Protein AF-A0A1A8RLB3-F1 (afdb_monomer_lite)

Sequence (186 aa):
SVYQMGDLPRAVELTRRLVAVDPSHERAGGNLRYFELLLSKQLNEMNQAYQPASEESIQLGTYTRPKDHLPEREAYEALCRGEGVQMTKARQSRLFCRYQDGNRNPRLLLKPMKEEDEWDNPHIVRYLEMLSDREIEKIKELAKPRLARATVRDPKTGVLTTANYRVSKSAWLEGEEDVVIDRVNQ

Secondary structure (DSSP, 8-state):
-GGGGT-HHHHHHHHHHHHHH-TT-TTHHHHHHHHHHHHHHHHHHHT----PPP-SPPPTTSSPPPPPS-TTHHHHHHHHTT-S----HHHHTT--EEEE-TTT-TTTTTS-EEEEEEETTTTEEEEES-S-HHHHHHHHHHHGGG-EEPEEE-TTT--EEE-TT---EE----GGG-HHHHHHT-

InterPro domains:
  IPR011990 Tetratricopeptide-like helical domain superfamily [G3DSA:1.25.40.10] (1-42)
  IPR045054 Prolyl 4-hydroxylase [PTHR10869] (73-185)
  IPR059068 Prolyl 4-hydroxylase, peptide-substrate-binding domain [PF23558] (1-40)

pLDDT: mean 89.92, std 6.95, range [66.88, 97.94]

Foldseek 3Di:
DVVVLVNLLVLLVVLVVVCVVPVPPPCSVVVNVVSVVVVVVVCVVVVHDDDHDDPDDDDDPNGDDDDDPDPCVVVVVCVVVVVDDDDDPVQVVPWDWDFACPVVDVVSPVPGWTWTFPGDVVTDIDTPPLDDPVLVVVCCVVWVVAFDQDWDQDPVPRDTDHDPPDRGTGDDDDCVVDVSSVVSVD

Structure (mmCIF, N/CA/C/O backbone):
data_AF-A0A1A8RLB3-F1
#
_entry.id   AF-A0A1A8RLB3-F1
#
loop_
_atom_site.group_PDB
_atom_site.id
_atom_site.type_symbol
_atom_site.label_atom_id
_atom_site.label_alt_id
_atom_site.label_comp_id
_atom_site.label_asym_id
_atom_site.label_entity_id
_atom_site.label_seq_id
_atom_site.pdbx_PDB_ins_code
_atom_site.Cartn_x
_atom_site.Cartn_y
_atom_site.Cartn_z
_atom_site.occupancy
_atom_site.B_iso_or_equiv
_atom_site.auth_seq_id
_atom_site.auth_comp_id
_atom_site.auth_asym_id
_atom_site.auth_atom_id
_atom_site.pdbx_PDB_model_num
ATOM 1 N N . SER A 1 1 ? -8.169 3.480 15.248 1.00 74.00 1 SER A N 1
ATOM 2 C CA . SER A 1 1 ? -9.040 4.681 15.270 1.00 74.00 1 SER A CA 1
ATOM 3 C C . SER A 1 1 ? -8.970 5.305 16.655 1.00 74.00 1 SER A C 1
ATOM 5 O O . SER A 1 1 ? -8.831 4.538 17.598 1.00 74.00 1 SER A O 1
ATOM 7 N N . VAL A 1 2 ? -9.088 6.632 16.800 1.00 85.94 2 VAL A N 1
ATOM 8 C CA . VAL A 1 2 ? -9.146 7.319 18.114 1.00 85.94 2 VAL A CA 1
ATOM 9 C C . VAL A 1 2 ? -10.262 6.755 18.997 1.00 85.94 2 VAL A C 1
ATOM 11 O O . VAL A 1 2 ? -10.042 6.485 20.172 1.00 85.94 2 VAL A O 1
ATOM 14 N N . TYR A 1 3 ? -11.391 6.395 18.383 1.00 88.88 3 TYR A N 1
ATOM 15 C CA . TYR A 1 3 ? -12.474 5.665 19.040 1.00 88.88 3 TYR A CA 1
ATOM 16 C C . TYR A 1 3 ? -12.010 4.354 19.703 1.00 88.88 3 TYR A C 1
ATOM 18 O O . TYR A 1 3 ? -12.349 4.075 20.847 1.00 88.88 3 TYR A O 1
ATOM 26 N N . GLN A 1 4 ? -11.182 3.559 19.016 1.00 84.69 4 GLN A N 1
ATOM 27 C CA . GLN A 1 4 ? -10.660 2.293 19.555 1.00 84.69 4 GLN A CA 1
ATOM 28 C C . GLN A 1 4 ? -9.619 2.492 20.663 1.00 84.69 4 GLN A C 1
ATOM 30 O O . GLN A 1 4 ? -9.299 1.537 21.362 1.00 84.69 4 GLN A O 1
ATOM 35 N N . MET A 1 5 ? -9.092 3.709 20.818 1.00 84.69 5 MET A N 1
ATOM 36 C CA . MET A 1 5 ? -8.207 4.081 21.924 1.00 84.69 5 MET A CA 1
ATOM 37 C C . MET A 1 5 ? -8.992 4.569 23.155 1.00 84.69 5 MET A C 1
ATOM 39 O O . MET A 1 5 ? -8.379 4.917 24.156 1.00 84.69 5 MET A O 1
ATOM 43 N N . GLY A 1 6 ? -10.332 4.580 23.099 1.00 86.50 6 GLY A N 1
ATOM 44 C CA . GLY A 1 6 ? -11.213 4.965 24.209 1.00 86.50 6 GLY A CA 1
ATOM 45 C C . GLY A 1 6 ? -11.571 6.453 24.264 1.00 86.50 6 GLY A C 1
ATOM 46 O O . GLY A 1 6 ? -12.368 6.854 25.106 1.00 86.50 6 GLY A O 1
ATOM 47 N N . ASP A 1 7 ? -11.040 7.272 23.357 1.00 89.25 7 ASP A N 1
ATOM 48 C CA . ASP A 1 7 ? -11.299 8.714 23.315 1.00 89.25 7 ASP A CA 1
ATOM 49 C C . ASP A 1 7 ? -12.470 9.027 22.377 1.00 89.25 7 ASP A C 1
ATOM 51 O O . ASP A 1 7 ? -12.323 9.404 21.209 1.00 89.25 7 ASP A O 1
ATOM 55 N N . LEU A 1 8 ? -13.671 8.775 22.891 1.00 91.00 8 LEU A N 1
ATOM 56 C CA . LEU A 1 8 ? -14.913 8.949 22.149 1.00 91.00 8 LEU A CA 1
ATOM 57 C C . LEU A 1 8 ? -15.227 10.421 21.810 1.00 91.00 8 LEU A C 1
ATOM 59 O O . LEU A 1 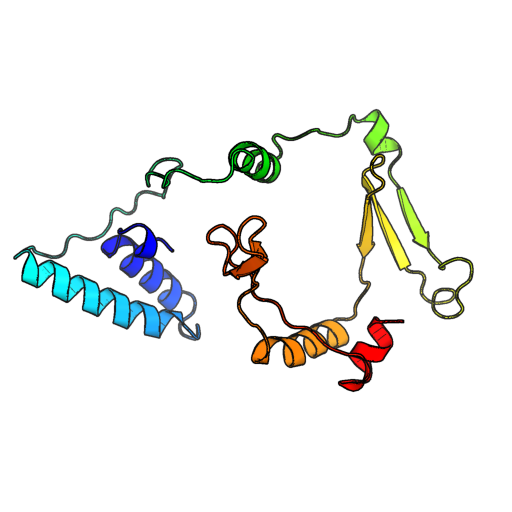8 ? -15.575 10.670 20.652 1.00 91.00 8 LEU A O 1
ATOM 63 N N . PRO A 1 9 ? -15.071 11.405 22.724 1.00 90.88 9 PRO A N 1
ATOM 64 C CA . PRO A 1 9 ? -15.304 12.812 22.397 1.00 90.88 9 PRO A CA 1
ATOM 65 C C . PRO A 1 9 ? -14.429 13.293 21.236 1.00 90.88 9 PRO A C 1
ATOM 67 O O . PRO A 1 9 ? -14.934 13.904 20.291 1.00 90.88 9 PRO A O 1
ATOM 70 N N . ARG A 1 10 ? -13.128 12.965 21.243 1.00 90.62 10 ARG A N 1
ATOM 71 C CA . ARG A 1 10 ? -12.229 13.375 20.156 1.00 90.62 10 ARG A CA 1
ATOM 72 C C . ARG A 1 10 ? -12.519 12.626 18.861 1.00 90.62 10 ARG A C 1
ATOM 74 O O . ARG A 1 10 ? -12.399 13.207 17.784 1.00 90.62 10 ARG A O 1
ATOM 81 N N . ALA A 1 11 ? -12.938 11.361 18.933 1.00 92.62 11 ALA A N 1
ATOM 82 C CA . ALA A 1 11 ? -13.363 10.615 17.751 1.00 92.62 11 ALA A CA 1
ATOM 83 C C . ALA A 1 11 ? -14.574 11.261 17.056 1.00 92.62 11 ALA A C 1
ATOM 85 O O . ALA A 1 11 ? -14.583 11.345 15.825 1.00 92.62 11 ALA A O 1
ATOM 86 N N . VAL A 1 12 ? -15.563 11.746 17.817 1.00 93.31 12 VAL A N 1
ATOM 87 C CA . VAL A 1 12 ? -16.707 12.499 17.273 1.00 93.31 12 VAL A CA 1
ATOM 88 C C . VAL A 1 12 ? -16.220 13.766 16.579 1.00 93.31 12 VAL A C 1
ATOM 90 O O . VAL A 1 12 ? -16.538 13.974 15.411 1.00 93.31 12 VAL A O 1
ATOM 93 N N . GLU A 1 13 ? -15.398 14.567 17.256 1.00 92.38 13 GLU A N 1
ATOM 94 C CA . GLU A 1 13 ? -14.903 15.842 16.728 1.00 92.38 13 GLU A CA 1
ATOM 95 C C . GLU A 1 13 ? -14.109 15.668 15.423 1.00 92.38 13 GLU A C 1
ATOM 97 O O . GLU A 1 13 ? -14.398 16.312 14.414 1.00 92.38 13 GLU A O 1
ATOM 102 N N . LEU A 1 14 ? -13.167 14.721 15.386 1.00 92.19 14 LEU A N 1
ATOM 103 C CA . LEU A 1 14 ? -12.405 14.416 14.171 1.00 92.19 14 LEU A CA 1
ATOM 104 C C . LEU A 1 14 ? -13.304 13.909 13.037 1.00 92.19 14 LEU A C 1
ATOM 106 O O . LEU A 1 14 ? -13.081 14.247 11.874 1.00 92.19 14 LEU A O 1
ATOM 110 N N . THR A 1 15 ? -14.336 13.123 13.356 1.00 94.19 15 THR A N 1
ATOM 111 C CA . THR A 1 15 ? -15.275 12.624 12.341 1.00 94.19 15 THR A CA 1
ATOM 112 C C . THR A 1 15 ? -16.173 13.746 11.815 1.00 94.19 15 THR A C 1
ATOM 114 O O . THR A 1 15 ? -16.435 13.784 10.616 1.00 94.19 15 THR A O 1
ATOM 117 N N . ARG A 1 16 ? -16.586 14.706 12.655 1.00 94.00 16 ARG A N 1
ATOM 118 C CA . ARG A 1 16 ? -17.301 15.914 12.205 1.00 94.00 16 ARG A CA 1
ATOM 119 C C . ARG A 1 16 ? -16.457 16.733 11.237 1.00 94.00 16 ARG A C 1
ATOM 121 O O . ARG A 1 16 ? -16.958 17.111 10.183 1.00 94.00 16 ARG A O 1
ATOM 128 N N . ARG A 1 17 ? -15.173 16.942 11.547 1.00 93.38 17 ARG A N 1
ATOM 129 C CA . ARG A 1 17 ? -14.231 17.634 10.649 1.00 93.38 17 ARG A CA 1
ATOM 130 C C . ARG A 1 17 ? -14.085 16.904 9.314 1.00 93.38 17 ARG A C 1
ATOM 132 O O . ARG A 1 17 ? -14.117 17.547 8.272 1.00 93.38 17 ARG A O 1
ATOM 139 N N . LEU A 1 18 ? -13.996 15.572 9.333 1.00 94.31 18 LEU A N 1
ATOM 140 C CA . LEU A 1 18 ? -13.950 14.770 8.107 1.00 94.31 18 LEU A CA 1
ATOM 141 C C . LEU A 1 18 ? -15.218 14.941 7.260 1.00 94.31 18 LEU A C 1
ATOM 143 O O . LEU A 1 18 ? -15.106 15.179 6.065 1.00 94.31 18 LEU A O 1
ATOM 147 N N . VAL A 1 19 ? -16.406 14.865 7.868 1.00 95.62 19 VAL A N 1
ATOM 148 C CA . VAL A 1 19 ? -17.687 15.058 7.161 1.00 95.62 19 VAL A CA 1
ATOM 149 C C . VAL A 1 19 ? -17.830 16.487 6.627 1.00 95.62 19 VAL A C 1
ATOM 151 O O . VAL A 1 19 ? -18.402 16.681 5.562 1.00 95.62 19 VAL A O 1
ATOM 154 N N . ALA A 1 20 ? -17.302 17.490 7.333 1.00 95.69 20 ALA A N 1
ATOM 155 C CA . ALA A 1 20 ? -17.310 18.872 6.859 1.00 95.69 20 ALA A CA 1
ATOM 156 C C . ALA A 1 20 ? -16.428 19.072 5.613 1.00 95.69 20 ALA A C 1
ATOM 158 O O . ALA A 1 20 ? -16.770 19.877 4.750 1.00 95.69 20 ALA A O 1
ATOM 159 N N . VAL A 1 21 ? -15.311 18.341 5.515 1.00 96.75 21 VAL A N 1
ATOM 160 C CA . VAL A 1 21 ? -14.401 18.382 4.357 1.00 96.75 21 VAL A CA 1
ATOM 161 C C . VAL A 1 21 ? -14.917 17.523 3.199 1.00 96.75 21 VAL A C 1
ATOM 163 O O . VAL A 1 21 ? -14.863 17.955 2.052 1.00 96.75 21 VAL A O 1
ATOM 166 N N . ASP A 1 22 ? -15.432 16.328 3.488 1.00 96.00 22 ASP A N 1
ATOM 167 C CA . ASP A 1 22 ? -16.012 15.410 2.505 1.00 96.00 22 ASP A CA 1
ATOM 168 C C . ASP A 1 22 ? -17.382 14.894 2.985 1.00 96.00 22 ASP A C 1
ATOM 170 O O . ASP A 1 22 ? -17.480 13.832 3.616 1.00 96.00 22 ASP A O 1
ATOM 174 N N . PRO A 1 23 ? -18.468 15.622 2.659 1.00 94.75 23 PRO A N 1
ATOM 175 C CA . PRO A 1 23 ? -19.825 15.205 3.003 1.00 94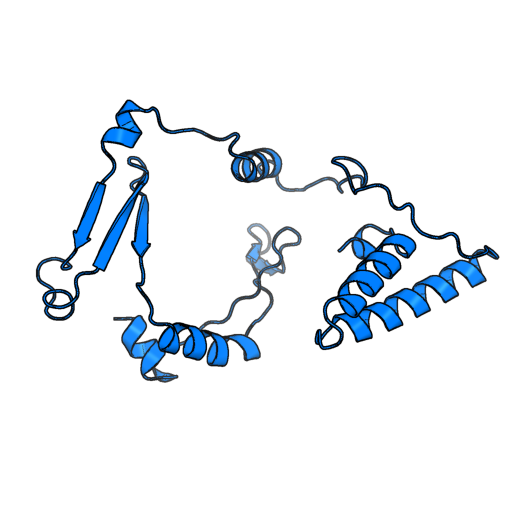.75 23 PRO A CA 1
ATOM 176 C C . PRO A 1 23 ? -20.259 13.904 2.317 1.00 94.75 23 PRO A C 1
ATOM 178 O O . PRO A 1 23 ? -21.184 13.242 2.786 1.00 94.75 23 PRO A O 1
ATOM 181 N N . SER A 1 24 ? -19.610 13.535 1.206 1.00 95.38 24 SER A N 1
ATOM 182 C CA . SER A 1 24 ? -19.928 12.342 0.413 1.00 95.38 24 SER A CA 1
ATOM 183 C C . SER A 1 24 ? -19.190 11.082 0.875 1.00 95.38 24 SER A C 1
ATOM 185 O O . SER A 1 24 ? -19.401 10.002 0.321 1.00 95.38 24 SER A O 1
ATOM 187 N N . HIS A 1 25 ? -18.355 11.193 1.910 1.00 94.12 25 HIS A N 1
ATOM 188 C CA . HIS A 1 25 ? -17.529 10.097 2.389 1.00 94.12 25 HIS A CA 1
ATOM 189 C C . HIS A 1 25 ? -18.377 8.900 2.858 1.00 94.12 25 HIS A C 1
ATOM 191 O O . HIS A 1 25 ? -19.018 8.945 3.913 1.00 94.12 25 HIS A O 1
ATOM 197 N N . GLU A 1 26 ? -18.268 7.767 2.154 1.00 91.62 26 GLU A N 1
ATOM 198 C CA . GLU A 1 26 ? -19.125 6.572 2.300 1.00 91.62 26 GLU A CA 1
ATOM 199 C C . GLU A 1 26 ? -19.351 6.103 3.751 1.00 91.62 26 GLU A C 1
ATOM 201 O O . GLU A 1 26 ? -20.424 5.621 4.105 1.00 91.62 26 GLU A O 1
ATOM 206 N N . ARG A 1 27 ? -18.327 6.216 4.609 1.00 91.94 27 ARG A N 1
ATOM 207 C CA . ARG A 1 27 ? -18.375 5.745 6.009 1.00 91.94 27 ARG A CA 1
ATOM 208 C C . ARG A 1 27 ? -18.489 6.828 7.075 1.00 91.94 27 ARG A C 1
ATOM 210 O O . ARG A 1 27 ? -18.839 6.503 8.208 1.00 91.94 27 ARG A O 1
ATOM 217 N N . ALA A 1 28 ? -18.142 8.078 6.775 1.00 94.50 28 ALA A N 1
ATOM 218 C CA . ALA A 1 28 ? -17.905 9.070 7.825 1.00 94.50 28 ALA A CA 1
ATOM 219 C C . ALA A 1 28 ? -19.216 9.472 8.508 1.00 94.50 28 ALA A C 1
ATOM 221 O O . ALA A 1 28 ? -19.284 9.467 9.734 1.00 94.50 28 ALA A O 1
ATOM 222 N N . GLY A 1 29 ? -20.281 9.698 7.730 1.00 93.94 29 GLY A N 1
ATOM 223 C CA . GLY A 1 29 ? -21.604 10.020 8.272 1.00 93.94 29 GLY A CA 1
ATOM 224 C C . GLY A 1 29 ? -22.193 8.899 9.137 1.00 93.94 29 GLY A C 1
ATOM 225 O O . GLY A 1 29 ? -22.698 9.154 10.230 1.00 93.94 29 GLY A O 1
ATOM 226 N N . GLY A 1 30 ? -22.066 7.642 8.696 1.00 94.56 30 GLY A N 1
ATOM 227 C CA . GLY A 1 30 ? -22.505 6.481 9.478 1.00 94.56 30 GLY A CA 1
ATOM 228 C C . GLY A 1 30 ? -21.734 6.334 10.794 1.00 94.56 30 GLY A C 1
ATOM 229 O O . GLY A 1 30 ? -22.339 6.155 11.852 1.00 94.56 30 GLY A O 1
ATOM 230 N N . ASN A 1 31 ? -20.406 6.481 10.742 1.00 95.62 31 ASN A N 1
ATOM 231 C CA . ASN A 1 31 ? -19.552 6.452 11.929 1.00 95.62 31 ASN A CA 1
ATOM 232 C C . ASN A 1 31 ? -19.868 7.600 12.893 1.00 95.62 31 ASN A C 1
ATOM 234 O O . ASN A 1 31 ? -19.922 7.369 14.096 1.00 95.62 31 ASN A O 1
ATOM 238 N N . LEU A 1 32 ? -20.108 8.811 12.380 1.00 95.69 32 LEU A N 1
ATOM 239 C CA . LEU A 1 32 ? -20.439 9.974 13.198 1.00 95.69 32 LEU A CA 1
ATOM 240 C C . LEU A 1 32 ? -21.703 9.719 14.021 1.00 95.69 32 LEU A C 1
ATOM 242 O O . LEU A 1 32 ? -21.663 9.825 15.244 1.00 95.69 32 LEU A O 1
ATOM 246 N N . ARG A 1 33 ? -22.786 9.280 13.367 1.00 95.50 33 ARG A N 1
ATOM 247 C CA . ARG A 1 33 ? -24.048 8.953 14.045 1.00 95.50 33 ARG A CA 1
ATOM 248 C C . ARG A 1 33 ? -23.866 7.865 15.104 1.00 95.50 33 ARG A C 1
ATOM 250 O O . ARG A 1 33 ? -24.459 7.935 16.178 1.00 95.50 33 ARG A O 1
ATOM 257 N N . TYR A 1 34 ? -23.046 6.859 14.804 1.00 95.19 34 TYR A N 1
ATOM 258 C CA . TYR A 1 34 ? -22.728 5.793 15.748 1.00 95.19 34 TYR A CA 1
ATOM 259 C C . TYR A 1 34 ? -21.955 6.316 16.970 1.00 95.19 34 TYR A C 1
ATOM 261 O O . TYR A 1 34 ? -22.323 6.012 18.104 1.00 95.19 34 TYR A O 1
ATOM 269 N N . PHE A 1 35 ? -20.924 7.139 16.764 1.00 95.44 35 PHE A N 1
ATOM 270 C CA . PHE A 1 35 ? -20.129 7.710 17.852 1.00 95.44 35 PHE A CA 1
ATOM 271 C C . PHE A 1 35 ? -20.933 8.689 18.714 1.00 95.44 35 PHE A C 1
ATOM 273 O O . PHE A 1 35 ? -20.816 8.645 19.935 1.00 95.44 35 PHE A O 1
ATOM 280 N N . GLU A 1 36 ? -21.788 9.518 18.114 1.00 94.31 36 GLU A N 1
ATOM 281 C CA . GLU A 1 36 ? -22.674 10.431 18.849 1.00 94.31 36 GLU A CA 1
ATOM 282 C C . GLU A 1 36 ? -23.670 9.673 19.735 1.00 94.31 36 GLU A C 1
ATOM 284 O O . GLU A 1 36 ? -23.877 10.041 20.894 1.00 94.31 36 GLU A O 1
ATOM 289 N N . LEU A 1 37 ? -24.233 8.569 19.233 1.00 95.38 37 LEU A N 1
ATOM 290 C CA . LEU A 1 37 ? -25.116 7.710 20.019 1.00 95.38 37 LEU A CA 1
ATOM 291 C C . LEU A 1 37 ? -24.377 7.090 21.211 1.00 95.38 37 LEU A C 1
ATOM 293 O O . LEU A 1 37 ? -24.869 7.165 22.336 1.00 95.38 37 LEU A O 1
ATOM 297 N N . LEU A 1 38 ? -23.182 6.536 20.996 1.00 94.31 38 LEU A N 1
ATOM 298 C CA . LEU A 1 38 ? -22.367 6.003 22.090 1.00 94.31 38 LEU A CA 1
ATOM 299 C C . LEU A 1 38 ? -22.020 7.074 23.129 1.00 94.31 38 LEU A C 1
ATOM 301 O O . LEU A 1 38 ? -22.074 6.805 24.327 1.00 94.31 38 LEU A O 1
ATOM 305 N N . LEU A 1 39 ? -21.705 8.285 22.673 1.00 92.81 39 LEU A N 1
ATOM 306 C CA . LEU A 1 39 ? -21.310 9.384 23.542 1.00 92.81 39 LEU A CA 1
ATOM 307 C C . LEU A 1 39 ? -22.482 9.849 24.406 1.00 92.81 39 LEU A C 1
ATOM 309 O O . LEU A 1 39 ? -22.326 10.004 25.612 1.00 92.81 39 LEU A O 1
ATOM 313 N N . SER A 1 40 ? -23.670 10.002 23.814 1.00 92.06 40 SER A N 1
ATOM 314 C CA . SER A 1 40 ? -24.887 10.340 24.562 1.00 92.06 40 SER A CA 1
ATOM 315 C C . SER A 1 40 ? -25.217 9.295 25.630 1.00 92.06 40 SER A C 1
ATOM 317 O O . SER A 1 40 ? -25.560 9.647 26.757 1.00 92.06 40 SER A O 1
ATOM 319 N N . LYS A 1 41 ? -25.048 8.006 25.307 1.00 93.88 41 LYS A N 1
ATOM 320 C CA . LYS A 1 41 ? -25.277 6.908 26.246 1.00 93.88 41 LYS A CA 1
ATOM 321 C C . LYS A 1 41 ? -24.303 6.982 27.423 1.00 93.88 41 LYS A C 1
ATOM 323 O O . LYS A 1 41 ? -24.742 6.927 28.566 1.00 93.88 41 LYS A O 1
ATOM 328 N N . GLN A 1 42 ? -23.015 7.178 27.141 1.00 90.44 42 GLN A N 1
ATOM 329 C CA . GLN A 1 42 ? -21.975 7.314 28.160 1.00 90.44 42 GLN A CA 1
ATOM 330 C C . GLN A 1 42 ? -22.218 8.521 29.081 1.00 90.44 42 GLN A C 1
ATOM 332 O O . GLN A 1 42 ? -22.108 8.398 30.298 1.00 90.44 42 GLN A O 1
ATOM 337 N N . LEU A 1 43 ? -22.589 9.677 28.521 1.00 91.06 43 LEU A N 1
ATOM 338 C CA . LEU A 1 43 ? -22.888 10.884 29.298 1.00 91.06 43 LEU A CA 1
ATOM 339 C C . LEU A 1 43 ? -24.096 10.693 30.222 1.00 91.06 43 LEU A C 1
ATOM 341 O O . LEU A 1 43 ? -24.040 11.091 31.386 1.00 91.06 43 LEU A O 1
ATOM 345 N N . ASN A 1 44 ? -25.152 10.042 29.727 1.00 91.19 44 ASN A N 1
ATOM 346 C CA . ASN A 1 44 ? -26.345 9.737 30.515 1.00 91.19 44 ASN A CA 1
ATOM 347 C C . ASN A 1 44 ? -26.038 8.764 31.662 1.00 91.19 44 ASN A C 1
ATOM 349 O O . ASN A 1 44 ? -26.471 8.989 32.785 1.00 91.19 44 ASN A O 1
ATOM 353 N N . GLU A 1 45 ? -25.269 7.703 31.403 1.00 92.38 45 GLU A N 1
ATOM 354 C CA . GLU A 1 45 ? -24.870 6.730 32.432 1.00 92.38 45 GLU A CA 1
ATOM 355 C C . GLU A 1 45 ? -23.991 7.365 33.521 1.00 92.38 45 GLU A C 1
ATOM 357 O O . GLU A 1 45 ? -24.089 6.999 34.692 1.00 92.38 45 GLU A O 1
ATOM 362 N N . MET A 1 46 ? -23.158 8.340 33.152 1.00 88.81 46 MET A N 1
ATOM 363 C CA . MET A 1 46 ? -22.265 9.041 34.077 1.00 88.81 46 MET A CA 1
ATOM 364 C C . MET A 1 46 ? -22.884 10.297 34.713 1.00 88.81 46 MET A C 1
ATOM 366 O O . MET A 1 46 ? -22.234 10.913 35.557 1.00 88.81 46 MET A O 1
ATOM 370 N N . ASN A 1 47 ? -24.108 10.692 34.334 1.00 87.50 47 ASN A N 1
ATOM 371 C CA . ASN A 1 47 ? -24.725 11.979 34.694 1.00 87.50 47 ASN A CA 1
ATOM 372 C C . ASN A 1 47 ? -23.784 13.181 34.469 1.00 87.50 47 ASN A C 1
ATOM 374 O O . ASN A 1 47 ? -23.691 14.089 35.297 1.00 87.50 47 ASN A O 1
ATOM 378 N N . GLN A 1 48 ? -23.054 13.177 33.352 1.00 85.12 48 GLN A N 1
ATOM 379 C CA . GLN A 1 48 ? -22.104 14.231 32.999 1.00 85.12 48 GLN A CA 1
ATOM 380 C C . GLN A 1 48 ? -22.600 15.048 31.808 1.00 85.12 48 GLN A C 1
ATOM 382 O O . GLN A 1 48 ? -23.196 14.524 30.870 1.00 85.12 48 GLN A O 1
ATOM 387 N N . ALA A 1 49 ? -22.317 16.350 31.831 1.00 81.88 49 ALA A N 1
ATOM 388 C CA . ALA A 1 49 ? -22.502 17.206 30.668 1.00 81.88 49 ALA A CA 1
ATOM 389 C C . ALA A 1 49 ? -21.398 16.943 29.636 1.00 81.88 49 ALA A C 1
ATOM 391 O O . ALA A 1 49 ? -20.253 16.659 29.997 1.00 81.88 49 ALA A O 1
ATOM 392 N N . TYR A 1 50 ? -21.733 17.072 28.351 1.00 80.31 50 TYR A N 1
ATOM 393 C CA . TYR A 1 50 ? -20.748 16.968 27.279 1.00 80.31 50 TYR A CA 1
ATOM 394 C C . TYR A 1 50 ? -19.651 18.020 27.457 1.00 80.31 50 TYR A C 1
ATOM 396 O O . TYR A 1 50 ? -19.938 19.214 27.530 1.00 80.31 50 TYR A O 1
ATOM 404 N N . GLN A 1 51 ? -18.402 17.564 27.478 1.00 76.62 51 GLN A N 1
ATOM 405 C CA . GLN A 1 51 ? -17.234 18.425 27.369 1.00 76.62 51 GLN A CA 1
ATOM 406 C C . GLN A 1 51 ? -16.641 18.251 25.969 1.00 76.62 51 GLN A C 1
ATOM 408 O O . GLN A 1 51 ? -16.401 17.109 25.558 1.00 76.62 51 GLN A O 1
ATOM 413 N N . PRO A 1 52 ? -16.425 19.343 25.216 1.00 73.19 52 PRO A N 1
ATOM 414 C CA . PRO A 1 52 ? -15.767 19.255 23.925 1.00 73.19 52 PRO A CA 1
ATOM 415 C C . PRO A 1 52 ? -14.362 18.670 24.093 1.00 73.19 52 PRO A C 1
ATOM 417 O O . PRO A 1 52 ? -13.669 18.941 25.074 1.00 73.19 52 PRO A O 1
ATOM 420 N N . ALA A 1 53 ? -13.954 17.840 23.134 1.00 78.88 53 ALA A N 1
ATOM 421 C CA . ALA A 1 53 ? -12.601 17.302 23.113 1.00 78.88 53 ALA A CA 1
ATOM 422 C C . ALA A 1 53 ? -11.579 18.442 23.026 1.00 78.88 53 ALA A C 1
ATOM 424 O O . ALA A 1 53 ? -11.835 19.446 22.360 1.00 78.88 53 ALA A O 1
ATOM 425 N N . SER A 1 54 ? -10.413 18.283 23.660 1.00 78.00 54 SER A N 1
ATOM 426 C CA . SER A 1 54 ? -9.364 19.293 23.523 1.00 78.00 54 SER A CA 1
ATOM 427 C C . SER A 1 54 ? -8.884 19.364 22.072 1.00 78.00 54 SER A C 1
ATOM 429 O O . SER A 1 54 ? -8.700 18.332 21.415 1.00 78.00 54 SER A O 1
ATOM 431 N N . GLU A 1 55 ? -8.672 20.590 21.592 1.00 75.25 55 GLU A N 1
ATOM 432 C CA . GLU A 1 55 ? -8.152 20.873 20.248 1.00 75.25 55 GLU A CA 1
ATOM 433 C C . GLU A 1 55 ? -6.644 20.634 20.118 1.00 75.25 55 GLU A C 1
ATOM 435 O O . GLU A 1 55 ? -6.072 20.800 19.040 1.00 75.25 55 GLU A O 1
ATOM 440 N N . GLU A 1 56 ? -5.989 20.245 21.209 1.00 79.12 56 GLU A N 1
ATOM 441 C CA . GLU A 1 56 ? -4.573 19.920 21.201 1.00 79.12 56 GLU A CA 1
ATOM 442 C C . GLU A 1 56 ? -4.291 18.789 20.212 1.00 79.12 56 GLU A C 1
ATOM 444 O O . GLU A 1 56 ? -4.978 17.761 20.165 1.00 79.12 56 GLU A O 1
ATOM 449 N N . SER A 1 57 ? -3.238 18.978 19.421 1.00 77.44 57 SER A N 1
ATOM 450 C CA . SER A 1 57 ? -2.756 17.958 18.500 1.00 77.44 57 SER A CA 1
ATOM 451 C C . SER A 1 57 ? -2.401 16.681 19.261 1.00 77.44 57 SER A C 1
ATOM 453 O O . SER A 1 57 ? -1.723 16.743 20.288 1.00 77.44 57 SER A O 1
ATOM 455 N N . ILE A 1 58 ? -2.779 15.522 18.717 1.00 77.69 58 ILE A N 1
ATOM 456 C CA . ILE A 1 58 ? -2.337 14.223 19.235 1.00 77.69 58 ILE A CA 1
ATOM 457 C C . ILE A 1 58 ? -0.810 14.162 19.120 1.00 77.69 58 ILE A C 1
ATOM 459 O O . ILE A 1 58 ? -0.269 14.192 18.014 1.00 77.69 58 ILE A O 1
ATOM 463 N N . GLN A 1 59 ? -0.126 14.070 20.257 1.00 79.31 59 GLN A N 1
ATOM 464 C CA . GLN A 1 59 ? 1.324 13.929 20.324 1.00 79.31 59 GLN A CA 1
ATOM 465 C C . GLN A 1 59 ? 1.732 12.476 20.580 1.00 79.31 59 GLN A C 1
ATOM 467 O O . GLN A 1 59 ? 0.926 11.622 20.970 1.00 79.31 59 GLN A O 1
ATOM 472 N N . LEU A 1 60 ? 3.019 12.188 20.366 1.00 70.25 60 LEU A N 1
ATOM 473 C CA . LEU A 1 60 ? 3.604 10.914 20.772 1.00 70.25 60 LEU A CA 1
ATOM 474 C C . LEU A 1 60 ? 3.437 10.762 22.293 1.00 70.25 60 LEU A C 1
ATOM 476 O O . LEU A 1 60 ? 3.953 11.569 23.058 1.00 70.25 60 LEU A O 1
ATOM 480 N N . GLY A 1 61 ? 2.692 9.743 22.725 1.00 73.69 61 GLY A N 1
ATOM 481 C CA . GLY A 1 61 ? 2.405 9.493 24.143 1.00 73.69 61 GLY A CA 1
ATOM 482 C C . GLY A 1 61 ? 1.044 9.988 24.642 1.00 73.69 61 GLY A C 1
ATOM 483 O O . GLY A 1 61 ? 0.688 9.663 25.769 1.00 73.69 61 GLY A O 1
ATOM 484 N N . THR A 1 62 ? 0.236 10.683 23.823 1.00 81.88 62 THR A N 1
ATOM 485 C CA . THR A 1 62 ? -1.150 11.051 24.197 1.00 81.88 62 THR A CA 1
ATOM 486 C C . THR A 1 62 ? -2.002 9.827 24.546 1.00 81.88 62 THR A C 1
ATOM 488 O O . THR A 1 62 ? -2.873 9.904 25.408 1.00 81.88 62 THR A O 1
ATOM 491 N N . TYR A 1 63 ? -1.739 8.691 23.899 1.00 82.19 63 TYR A N 1
ATOM 492 C CA . TYR A 1 63 ? -2.385 7.419 24.202 1.00 82.19 63 TYR A CA 1
ATOM 493 C C . TYR A 1 63 ? -1.338 6.386 24.600 1.00 82.19 63 TYR A C 1
ATOM 495 O O . TYR A 1 63 ? -0.339 6.197 23.899 1.00 82.19 63 TYR A O 1
ATOM 503 N N . THR A 1 64 ? -1.590 5.683 25.704 1.00 75.50 64 THR A N 1
ATOM 504 C CA . THR A 1 64 ? -0.743 4.571 26.132 1.00 75.50 64 THR A CA 1
ATOM 505 C C . THR A 1 64 ? -0.939 3.402 25.184 1.00 75.50 64 THR A C 1
ATOM 507 O O . THR A 1 64 ? -2.041 2.870 25.030 1.00 75.50 64 THR A O 1
ATOM 510 N N . ARG A 1 65 ? 0.150 2.979 24.549 1.00 72.00 65 ARG A N 1
ATOM 511 C CA . ARG A 1 65 ? 0.135 1.806 23.684 1.00 72.00 65 ARG A CA 1
ATOM 512 C C . ARG A 1 65 ? -0.082 0.537 24.529 1.00 72.00 65 ARG A C 1
ATOM 514 O O . ARG A 1 65 ? 0.613 0.360 25.532 1.00 72.00 65 ARG A O 1
ATOM 521 N N . PRO A 1 66 ? -0.989 -0.373 24.132 1.00 73.88 66 PRO A N 1
ATOM 522 C CA . PRO A 1 66 ? -1.080 -1.697 24.742 1.00 73.88 66 PRO A CA 1
ATOM 523 C C . PRO A 1 66 ? 0.251 -2.450 24.630 1.00 73.88 66 PRO A C 1
ATOM 525 O O . PRO A 1 66 ? 0.944 -2.323 23.623 1.00 73.88 66 PRO A O 1
ATOM 528 N N . LYS A 1 67 ? 0.606 -3.260 25.636 1.00 70.94 67 LYS A N 1
ATOM 529 C CA . LYS A 1 67 ? 1.835 -4.069 25.581 1.00 70.94 67 LYS A CA 1
ATOM 530 C C . LYS A 1 67 ? 1.819 -4.959 24.342 1.00 70.94 67 LYS A C 1
ATOM 532 O O . LYS A 1 67 ? 0.903 -5.763 24.159 1.00 70.94 67 LYS A O 1
ATOM 537 N N . ASP A 1 68 ? 2.834 -4.801 23.504 1.00 66.88 68 ASP A N 1
ATOM 538 C CA . ASP A 1 68 ? 2.948 -5.573 22.283 1.00 66.88 68 ASP A CA 1
ATOM 539 C C . ASP A 1 68 ? 3.543 -6.953 22.515 1.00 66.88 68 ASP A C 1
ATOM 541 O O . ASP A 1 68 ? 4.357 -7.181 23.403 1.00 66.88 68 ASP A O 1
ATOM 545 N N . HIS A 1 69 ? 3.114 -7.874 21.665 1.00 70.25 69 HIS A N 1
ATOM 546 C CA . HIS A 1 69 ? 3.569 -9.259 21.612 1.00 70.25 69 HIS A CA 1
ATOM 547 C C . HIS A 1 69 ? 4.686 -9.457 20.575 1.00 70.25 69 HIS A C 1
ATOM 549 O O . HIS A 1 69 ? 5.166 -10.574 20.415 1.00 70.25 69 HIS A O 1
ATOM 555 N N . LEU A 1 70 ? 5.076 -8.393 19.861 1.00 73.00 70 LEU A N 1
ATOM 556 C CA . LEU A 1 70 ? 6.096 -8.409 18.812 1.00 73.00 70 LEU A CA 1
ATOM 557 C C . LEU A 1 70 ? 7.336 -7.627 19.273 1.00 73.00 70 LEU A C 1
ATOM 559 O O . LEU A 1 70 ? 7.268 -6.394 19.314 1.00 73.00 70 LEU A O 1
ATOM 563 N N . PRO A 1 71 ? 8.447 -8.310 19.603 1.00 76.56 71 PRO A N 1
ATOM 564 C CA . PRO A 1 71 ? 9.698 -7.673 20.019 1.00 76.56 71 PRO A CA 1
ATOM 565 C C . PRO A 1 71 ? 10.266 -6.690 18.985 1.00 76.56 71 PRO A C 1
ATOM 567 O O . PRO A 1 71 ? 10.855 -5.677 19.345 1.00 76.56 71 PRO A O 1
ATOM 570 N N . GLU A 1 72 ? 10.068 -6.954 17.693 1.00 82.38 72 GLU A N 1
ATOM 571 C CA . GLU A 1 72 ? 10.687 -6.211 16.589 1.00 82.38 72 GLU A CA 1
ATOM 572 C C . GLU A 1 72 ? 9.928 -4.934 16.207 1.00 82.38 72 GLU A C 1
ATOM 574 O O . GLU A 1 72 ? 10.341 -4.213 15.296 1.00 82.38 72 GLU A O 1
ATOM 579 N N . ARG A 1 73 ? 8.798 -4.632 16.864 1.00 83.25 73 ARG A N 1
ATOM 580 C CA . ARG A 1 73 ? 7.942 -3.515 16.446 1.00 83.25 73 ARG A CA 1
ATOM 581 C C . ARG A 1 73 ? 8.644 -2.167 16.554 1.00 83.25 73 ARG A C 1
ATOM 583 O O . ARG A 1 73 ? 8.488 -1.350 15.653 1.00 83.25 73 ARG A O 1
ATOM 590 N N . GLU A 1 74 ? 9.387 -1.927 17.630 1.00 84.00 74 GLU A N 1
ATOM 591 C CA . GLU A 1 74 ? 10.093 -0.653 17.811 1.00 84.00 74 GLU A CA 1
ATOM 592 C C . GLU A 1 74 ? 11.105 -0.426 16.686 1.00 84.00 74 GLU A C 1
ATOM 594 O O . GLU A 1 74 ? 11.126 0.651 16.091 1.00 84.00 74 GLU A O 1
ATOM 599 N N . ALA A 1 75 ? 11.855 -1.472 16.324 1.00 87.94 75 ALA A N 1
ATOM 600 C CA . ALA A 1 75 ? 12.772 -1.441 15.192 1.00 87.94 75 ALA A CA 1
ATOM 601 C C . ALA A 1 75 ? 12.028 -1.183 13.873 1.00 87.94 75 ALA A C 1
ATOM 603 O O . ALA A 1 75 ? 12.416 -0.298 13.118 1.00 87.94 75 ALA A O 1
ATOM 604 N N . TYR A 1 76 ? 10.924 -1.890 13.613 1.00 86.25 76 TYR A N 1
ATOM 605 C CA . TYR A 1 76 ? 10.108 -1.683 12.413 1.00 86.25 76 TYR A CA 1
ATOM 606 C C . TYR A 1 76 ? 9.568 -0.246 12.302 1.00 86.25 76 TYR A C 1
ATOM 608 O O . TYR A 1 76 ? 9.668 0.380 11.251 1.00 86.25 76 TYR A O 1
ATOM 616 N N . GLU A 1 77 ? 9.024 0.311 13.383 1.00 86.19 77 GLU A N 1
ATOM 617 C CA . GLU A 1 77 ? 8.490 1.676 13.385 1.00 86.19 77 GLU A CA 1
ATOM 618 C C . GLU A 1 77 ? 9.591 2.735 13.255 1.00 86.19 77 GLU A C 1
ATOM 620 O O . GLU A 1 77 ? 9.358 3.784 12.653 1.00 86.19 77 GLU A O 1
ATOM 625 N N . ALA A 1 78 ? 10.787 2.466 13.787 1.00 89.25 78 ALA A N 1
ATOM 626 C CA . ALA A 1 78 ? 11.967 3.301 13.580 1.00 89.25 78 ALA A CA 1
ATOM 627 C C . ALA A 1 78 ? 12.340 3.389 12.092 1.00 89.25 78 ALA A C 1
ATOM 629 O O . ALA A 1 78 ? 12.631 4.478 11.592 1.00 89.25 78 ALA A O 1
ATOM 630 N N . LEU A 1 79 ? 12.212 2.288 11.340 1.00 90.19 79 LEU A N 1
ATOM 631 C CA . LEU A 1 79 ? 12.404 2.304 9.885 1.00 90.19 79 LEU A CA 1
ATOM 632 C C . LEU A 1 79 ? 11.400 3.227 9.179 1.00 90.19 79 LEU A C 1
ATOM 634 O O . LEU A 1 79 ? 11.790 3.953 8.269 1.00 90.19 79 LEU A O 1
ATOM 638 N N . CYS A 1 80 ? 10.138 3.279 9.623 1.00 86.88 80 CYS A N 1
ATOM 639 C CA . CYS A 1 80 ? 9.140 4.204 9.066 1.00 86.88 80 CYS A CA 1
ATOM 640 C C . CYS A 1 80 ? 9.487 5.687 9.293 1.00 86.88 80 CYS A C 1
ATOM 642 O O . CYS A 1 80 ? 8.995 6.541 8.560 1.00 86.88 80 CYS A O 1
ATOM 644 N N . ARG A 1 81 ? 10.323 5.997 10.292 1.00 88.88 81 ARG A N 1
ATOM 645 C CA . ARG A 1 81 ? 10.844 7.349 10.562 1.00 88.88 81 ARG A CA 1
ATOM 646 C C . ARG A 1 81 ? 12.187 7.624 9.879 1.00 88.88 81 ARG A C 1
ATOM 648 O O . ARG A 1 81 ? 12.716 8.723 10.001 1.00 88.88 81 ARG A O 1
ATOM 655 N N . GLY A 1 82 ? 12.743 6.642 9.168 1.00 88.56 82 GLY A N 1
ATOM 656 C CA . GLY A 1 82 ? 14.059 6.746 8.541 1.00 88.56 82 GLY A CA 1
ATOM 657 C C . GLY A 1 82 ? 15.234 6.547 9.505 1.00 88.56 82 GLY A C 1
ATOM 658 O O . GLY A 1 82 ? 16.373 6.799 9.127 1.00 88.56 82 GLY A O 1
ATOM 659 N N . GLU A 1 83 ? 15.003 6.049 10.721 1.00 90.44 83 GLU A N 1
ATOM 660 C CA . GLU A 1 83 ? 16.052 5.791 11.730 1.00 90.44 83 GLU A CA 1
ATOM 661 C C . GLU A 1 83 ? 16.858 4.501 11.449 1.00 90.44 83 GLU A C 1
ATOM 663 O O . GLU A 1 83 ? 17.644 4.047 12.277 1.00 90.44 83 GLU A O 1
ATOM 668 N N . GLY A 1 84 ? 16.651 3.880 10.285 1.00 86.69 84 GLY A N 1
ATOM 669 C CA . GLY A 1 84 ? 17.332 2.660 9.862 1.00 86.69 84 GLY A CA 1
ATOM 670 C C . GLY A 1 84 ? 18.733 2.872 9.292 1.00 86.69 84 GLY A C 1
ATOM 671 O O . GLY A 1 84 ? 19.293 3.968 9.293 1.00 86.69 84 GLY A O 1
ATOM 672 N N . VAL A 1 85 ? 19.293 1.791 8.743 1.00 86.25 85 VAL A N 1
ATOM 673 C CA . VAL A 1 85 ? 20.532 1.853 7.958 1.00 86.25 85 VAL A CA 1
ATOM 674 C C . VAL A 1 85 ? 20.310 2.778 6.765 1.00 86.25 85 VAL A C 1
ATOM 676 O O . VAL A 1 85 ? 19.381 2.575 5.991 1.00 86.25 85 VAL A O 1
ATOM 679 N N . GLN A 1 86 ? 21.185 3.770 6.609 1.00 89.12 86 GLN A N 1
ATOM 680 C CA . GLN A 1 86 ? 21.175 4.709 5.489 1.00 89.12 86 GLN A CA 1
ATOM 681 C C . GLN A 1 86 ? 22.331 4.401 4.534 1.00 89.12 86 GLN A C 1
ATOM 683 O O . GLN A 1 86 ? 23.415 3.985 4.959 1.00 89.12 86 GLN A O 1
ATOM 688 N N . MET A 1 87 ? 22.129 4.610 3.233 1.00 90.88 87 MET A N 1
ATOM 689 C CA . MET A 1 87 ? 23.227 4.496 2.274 1.00 90.88 87 MET A CA 1
ATOM 690 C C . MET A 1 87 ? 24.230 5.635 2.456 1.00 90.88 87 MET A C 1
ATOM 692 O O . MET A 1 87 ? 23.874 6.792 2.673 1.00 90.88 87 MET A O 1
ATOM 696 N N . THR A 1 88 ? 25.514 5.316 2.306 1.00 94.06 88 THR A N 1
ATOM 697 C CA . THR A 1 88 ? 26.555 6.341 2.214 1.00 94.06 88 THR A CA 1
ATOM 698 C C . THR A 1 88 ? 26.460 7.052 0.865 1.00 94.06 88 THR A C 1
ATOM 700 O O . THR A 1 88 ? 26.064 6.448 -0.133 1.00 94.06 88 THR A O 1
ATOM 703 N N . LYS A 1 89 ? 26.906 8.312 0.793 1.00 95.25 89 LYS A N 1
ATOM 704 C CA . LYS A 1 89 ? 26.925 9.079 -0.469 1.00 95.25 89 LYS A CA 1
ATOM 705 C C . LYS A 1 89 ? 27.644 8.340 -1.607 1.00 95.25 89 LYS A C 1
ATOM 707 O O . LYS A 1 89 ? 27.201 8.391 -2.745 1.00 95.25 89 LYS A O 1
ATOM 712 N N . ALA A 1 90 ? 28.716 7.612 -1.285 1.00 95.06 90 ALA A N 1
ATOM 713 C CA . ALA A 1 90 ? 29.479 6.820 -2.251 1.00 95.06 90 ALA A CA 1
ATOM 714 C C . ALA A 1 90 ? 28.719 5.592 -2.786 1.00 95.06 90 ALA A C 1
ATOM 716 O O . ALA A 1 90 ? 28.986 5.148 -3.899 1.00 95.06 90 ALA A O 1
ATOM 717 N N . ARG A 1 91 ? 27.800 5.018 -1.998 1.00 94.50 91 ARG A N 1
ATOM 718 C CA . ARG A 1 91 ? 26.897 3.958 -2.469 1.00 94.50 91 ARG A CA 1
ATOM 719 C C . ARG A 1 91 ? 25.763 4.555 -3.293 1.00 94.50 91 ARG A C 1
ATOM 721 O O . ARG A 1 91 ? 25.489 4.059 -4.375 1.00 94.50 91 ARG A O 1
ATOM 728 N N . GLN A 1 92 ? 25.171 5.656 -2.825 1.00 94.25 92 GLN A N 1
ATOM 729 C CA . GLN A 1 92 ? 24.097 6.354 -3.544 1.00 94.25 92 GLN A CA 1
ATOM 730 C C . GLN A 1 92 ? 24.545 6.803 -4.935 1.00 94.25 92 GLN A C 1
ATOM 732 O O . GLN A 1 92 ? 23.803 6.646 -5.893 1.00 94.25 92 GLN A O 1
ATOM 737 N N . SER A 1 93 ? 25.787 7.277 -5.079 1.00 94.56 93 SER A N 1
ATOM 738 C CA . SER A 1 93 ? 26.330 7.696 -6.376 1.00 94.56 93 SER A CA 1
ATOM 739 C C . SER A 1 93 ? 26.509 6.560 -7.390 1.00 94.56 93 SER A C 1
ATOM 741 O O . SER A 1 93 ? 26.863 6.832 -8.532 1.00 94.56 93 SER A O 1
ATOM 743 N N . ARG A 1 94 ? 26.356 5.296 -6.974 1.00 94.50 94 ARG A N 1
ATOM 744 C CA . ARG A 1 94 ? 26.424 4.120 -7.855 1.00 94.50 94 ARG A CA 1
ATOM 745 C C . ARG A 1 94 ? 25.048 3.648 -8.321 1.00 94.50 94 ARG A C 1
ATOM 747 O O . ARG A 1 94 ? 25.001 2.818 -9.222 1.00 94.50 94 ARG A O 1
ATOM 754 N N . LEU A 1 95 ? 23.970 4.137 -7.706 1.00 95.62 95 LEU A N 1
ATOM 755 C CA . LEU A 1 95 ? 22.607 3.850 -8.143 1.00 95.62 95 LEU A CA 1
ATOM 756 C C . LEU A 1 95 ? 22.377 4.487 -9.510 1.00 95.62 95 LEU A C 1
ATOM 758 O O . LEU A 1 95 ? 22.835 5.607 -9.758 1.00 95.62 95 LEU A O 1
ATOM 762 N N . PHE A 1 96 ? 21.668 3.789 -10.392 1.00 96.00 96 PHE A N 1
ATOM 763 C CA . PHE A 1 96 ? 21.363 4.332 -11.706 1.00 96.00 96 PHE A CA 1
ATOM 764 C C . PHE A 1 96 ? 19.973 3.957 -12.209 1.00 96.00 96 PHE A C 1
ATOM 766 O O . PHE A 1 96 ? 19.384 2.950 -11.823 1.00 96.00 96 PHE A O 1
ATOM 773 N N . CYS A 1 97 ? 19.456 4.805 -13.095 1.00 96.56 97 CYS A N 1
ATOM 774 C CA . CYS A 1 97 ? 18.229 4.558 -13.840 1.00 96.56 97 CYS A CA 1
ATOM 775 C C . CYS A 1 97 ? 18.568 3.964 -15.205 1.00 96.56 97 CYS A C 1
ATOM 777 O O . CYS A 1 97 ? 19.515 4.407 -15.864 1.00 96.56 97 CYS A O 1
ATOM 779 N N . ARG A 1 98 ? 17.775 2.998 -15.659 1.00 95.62 98 ARG A N 1
ATOM 780 C CA . ARG A 1 98 ? 17.979 2.326 -16.942 1.00 95.62 98 ARG A CA 1
ATOM 781 C C . ARG A 1 98 ? 16.660 1.971 -17.612 1.00 95.62 98 ARG A C 1
ATOM 783 O O . ARG A 1 98 ? 15.625 1.826 -16.969 1.00 95.62 98 ARG A O 1
ATOM 790 N N . TYR A 1 99 ? 16.734 1.815 -18.927 1.00 95.88 99 TYR A N 1
ATOM 791 C CA . TYR A 1 99 ? 15.678 1.212 -19.726 1.00 95.88 99 TYR A CA 1
ATOM 792 C C . TYR A 1 99 ? 16.007 -0.265 -19.903 1.00 95.88 99 TYR A C 1
ATOM 794 O O . TYR A 1 99 ? 17.007 -0.596 -20.538 1.00 95.88 99 TYR A O 1
ATOM 802 N N . GLN A 1 100 ? 15.192 -1.132 -19.315 1.00 93.94 100 GLN A N 1
ATOM 803 C CA . GLN A 1 100 ? 15.414 -2.570 -19.310 1.00 93.94 100 GLN A CA 1
ATOM 804 C C . GLN A 1 100 ? 14.513 -3.247 -20.344 1.00 93.94 100 GLN A C 1
ATOM 806 O O . GLN A 1 100 ? 13.287 -3.126 -20.299 1.00 93.94 100 GLN A O 1
ATOM 811 N N . ASP A 1 101 ? 15.125 -3.976 -21.276 1.00 94.12 101 ASP A N 1
ATOM 812 C CA . ASP A 1 101 ? 14.423 -4.670 -22.363 1.00 94.12 101 ASP A CA 1
ATOM 813 C C . ASP A 1 101 ? 14.138 -6.151 -22.051 1.00 94.12 101 ASP A C 1
ATOM 815 O O . ASP A 1 101 ? 13.657 -6.894 -22.907 1.00 94.12 101 ASP A O 1
ATOM 819 N N . GLY A 1 102 ? 14.440 -6.598 -20.828 1.00 89.88 102 GLY A N 1
ATOM 820 C CA . GLY A 1 102 ? 14.198 -7.966 -20.375 1.00 89.88 102 GLY A CA 1
ATOM 821 C C . GLY A 1 102 ? 14.948 -9.014 -21.196 1.00 89.88 102 GLY A C 1
ATOM 822 O O . GLY A 1 102 ? 14.360 -10.033 -21.552 1.00 89.88 102 GLY A O 1
ATOM 823 N N . ASN A 1 103 ? 16.222 -8.761 -21.518 1.00 92.19 103 ASN A N 1
ATOM 824 C CA . ASN A 1 103 ? 17.040 -9.600 -22.399 1.00 92.19 103 ASN A CA 1
ATOM 825 C C . ASN A 1 103 ? 16.434 -9.723 -23.804 1.00 92.19 103 ASN A C 1
ATOM 827 O O . ASN A 1 103 ? 16.276 -10.825 -24.334 1.00 92.19 103 ASN A O 1
ATOM 831 N N . ARG A 1 104 ? 16.115 -8.576 -24.417 1.00 91.94 104 ARG A N 1
ATOM 832 C CA . ARG A 1 104 ? 15.464 -8.479 -25.736 1.00 91.94 104 ARG A CA 1
ATOM 833 C C . ARG A 1 104 ? 14.090 -9.152 -25.792 1.00 91.94 104 ARG A C 1
ATOM 835 O O . ARG A 1 104 ? 13.724 -9.742 -26.812 1.00 91.94 104 ARG A O 1
ATOM 842 N N . ASN A 1 105 ? 13.311 -9.050 -24.716 1.00 90.25 105 ASN A N 1
ATOM 843 C CA . ASN A 1 105 ? 11.914 -9.464 -24.729 1.00 90.25 105 ASN A CA 1
ATOM 844 C C . ASN A 1 105 ? 11.172 -8.656 -25.812 1.00 90.25 105 ASN A C 1
ATOM 846 O O . ASN A 1 105 ? 11.160 -7.424 -25.737 1.00 90.25 105 ASN A O 1
ATOM 850 N N . PRO A 1 106 ? 10.510 -9.305 -26.793 1.00 91.25 106 PRO A N 1
ATOM 851 C CA . PRO A 1 106 ? 9.851 -8.610 -27.898 1.00 91.25 106 PRO A CA 1
ATOM 852 C C . PRO A 1 106 ? 8.882 -7.502 -27.467 1.00 91.25 106 PRO A C 1
ATOM 854 O O . PRO A 1 106 ? 8.744 -6.502 -28.169 1.00 91.25 106 PRO A O 1
ATOM 857 N N . ARG A 1 107 ? 8.235 -7.647 -26.301 1.00 86.69 107 ARG A N 1
ATOM 858 C CA . ARG A 1 107 ? 7.299 -6.650 -25.754 1.00 86.69 107 ARG A CA 1
ATOM 859 C C . ARG A 1 107 ? 8.006 -5.404 -25.219 1.00 86.69 107 ARG A C 1
ATOM 861 O O . ARG A 1 107 ? 7.447 -4.314 -25.290 1.00 86.69 107 ARG A O 1
ATOM 868 N N . LEU A 1 108 ? 9.228 -5.562 -24.714 1.00 91.94 108 LEU A N 1
ATOM 869 C CA . LEU A 1 108 ? 10.004 -4.501 -24.073 1.00 91.94 108 LEU A CA 1
ATOM 870 C C . LEU A 1 108 ? 11.023 -3.845 -25.014 1.00 91.94 108 LEU A C 1
ATOM 872 O O . LEU A 1 108 ? 11.618 -2.840 -24.648 1.00 91.94 108 LEU A O 1
ATOM 876 N N . LEU A 1 109 ? 11.195 -4.344 -26.242 1.00 92.69 109 LEU A N 1
ATOM 877 C CA . LEU A 1 109 ? 12.071 -3.710 -27.238 1.00 92.69 109 LEU A CA 1
ATOM 878 C C . LEU A 1 109 ? 11.581 -2.314 -27.653 1.00 92.69 109 LEU A C 1
ATOM 880 O O . LEU A 1 109 ? 12.384 -1.402 -27.822 1.00 92.69 109 LEU A O 1
ATOM 884 N N . LEU A 1 110 ? 10.265 -2.148 -27.832 1.00 90.31 110 LEU A N 1
ATOM 885 C CA . LEU A 1 110 ? 9.662 -0.871 -28.244 1.00 90.31 110 LEU A CA 1
ATOM 886 C C . LEU A 1 110 ? 9.273 0.009 -27.056 1.00 90.31 110 LEU A C 1
ATOM 888 O O . LEU A 1 110 ? 9.276 1.234 -27.164 1.00 90.31 110 LEU A O 1
ATOM 892 N N . LYS A 1 111 ? 8.932 -0.614 -25.926 1.00 90.75 111 LYS A N 1
ATOM 893 C CA . LYS A 1 111 ? 8.603 0.069 -24.676 1.00 90.75 111 LYS A CA 1
ATOM 894 C C . LYS A 1 111 ? 9.367 -0.594 -23.524 1.00 90.75 111 LYS A C 1
ATOM 896 O O . LYS A 1 111 ? 8.783 -1.416 -22.817 1.00 90.75 111 LYS A O 1
ATOM 901 N N . PRO A 1 112 ? 10.661 -0.273 -23.353 1.00 94.88 112 PRO A N 1
ATOM 902 C CA . PRO A 1 112 ? 11.448 -0.816 -22.256 1.00 94.88 112 PRO A CA 1
ATOM 903 C C . PRO A 1 112 ? 10.884 -0.397 -20.903 1.00 94.88 112 PRO A C 1
ATOM 905 O O . PRO A 1 112 ? 10.301 0.683 -20.757 1.00 94.88 112 PRO A O 1
ATOM 908 N N . MET A 1 113 ? 11.115 -1.233 -19.899 1.00 94.94 113 MET A N 1
ATOM 909 C CA . MET A 1 113 ? 10.756 -0.917 -18.524 1.00 94.94 113 MET A CA 1
ATOM 910 C C . MET A 1 113 ? 11.673 0.175 -17.982 1.00 94.94 113 MET A C 1
ATOM 912 O O . MET A 1 113 ? 12.891 0.110 -18.142 1.00 94.94 113 MET A O 1
ATOM 916 N N . LYS A 1 114 ? 11.083 1.176 -17.329 1.00 96.62 114 LYS A N 1
ATOM 917 C CA . LYS A 1 114 ? 11.819 2.201 -16.588 1.00 96.62 114 LYS A CA 1
ATOM 918 C C . LYS A 1 114 ? 12.207 1.615 -15.234 1.00 96.62 114 LYS A C 1
ATOM 920 O O . LYS A 1 114 ? 11.337 1.413 -14.391 1.00 96.62 114 LYS A O 1
ATOM 925 N N . GLU A 1 115 ? 13.482 1.315 -15.048 1.00 96.69 115 GLU A N 1
ATOM 926 C CA . GLU A 1 115 ? 14.025 0.699 -13.837 1.00 96.69 115 GLU A CA 1
ATOM 927 C C . GLU A 1 115 ? 14.934 1.696 -13.111 1.00 96.69 115 GLU A C 1
ATOM 929 O O . GLU A 1 115 ? 15.774 2.352 -13.732 1.00 96.69 115 GLU A O 1
ATOM 934 N N . GLU A 1 116 ? 14.757 1.815 -11.800 1.00 97.31 116 GLU A N 1
ATOM 935 C CA . GLU A 1 116 ? 15.525 2.694 -10.921 1.00 97.31 116 GLU A CA 1
ATOM 936 C C . GLU A 1 116 ? 16.055 1.906 -9.726 1.00 97.31 116 GLU A C 1
ATOM 938 O O . GLU A 1 116 ? 15.291 1.237 -9.028 1.00 97.31 116 GLU A O 1
ATOM 943 N N . ASP A 1 117 ? 17.361 1.989 -9.477 1.00 96.94 117 ASP A N 1
ATOM 944 C CA . ASP A 1 117 ? 17.953 1.376 -8.292 1.00 96.94 117 ASP A CA 1
ATOM 945 C C . ASP A 1 117 ? 17.581 2.173 -7.034 1.00 96.94 117 ASP A C 1
ATOM 947 O O . ASP A 1 117 ? 17.960 3.333 -6.887 1.00 96.94 117 ASP A O 1
ATOM 951 N N . GLU A 1 118 ? 16.900 1.522 -6.094 1.00 94.88 118 GLU A N 1
ATOM 952 C CA . GLU A 1 118 ? 16.560 2.083 -4.778 1.00 94.88 118 GLU A CA 1
ATOM 953 C C . GLU A 1 118 ? 17.588 1.672 -3.714 1.00 94.88 118 GLU A C 1
ATOM 955 O O . GLU A 1 118 ? 17.824 2.385 -2.738 1.00 94.88 118 GLU A O 1
ATOM 960 N N . TRP A 1 119 ? 18.212 0.501 -3.886 1.00 94.94 119 TRP A N 1
ATOM 961 C CA . TRP A 1 119 ? 19.223 -0.013 -2.967 1.00 94.94 119 TRP A CA 1
ATOM 962 C C . TRP A 1 119 ? 20.197 -0.961 -3.675 1.00 94.94 119 TRP A C 1
ATOM 964 O O . TRP A 1 119 ? 19.823 -1.729 -4.562 1.00 94.94 119 TRP A O 1
ATOM 974 N N . ASP A 1 120 ? 21.465 -0.936 -3.270 1.00 93.56 120 ASP A N 1
ATOM 975 C CA . ASP A 1 120 ? 22.544 -1.725 -3.879 1.00 93.56 120 ASP A CA 1
ATOM 976 C C . ASP A 1 120 ? 22.728 -3.115 -3.238 1.00 93.56 120 ASP A C 1
ATOM 978 O O . ASP A 1 120 ? 23.032 -4.070 -3.947 1.00 93.56 120 ASP A O 1
ATOM 982 N N . ASN A 1 121 ? 22.545 -3.264 -1.917 1.00 90.50 121 ASN A N 1
ATOM 983 C CA . ASN A 1 121 ? 22.632 -4.565 -1.233 1.00 90.50 121 ASN A CA 1
ATOM 984 C C . ASN A 1 121 ? 21.748 -4.652 0.036 1.00 90.50 121 ASN A C 1
ATOM 986 O O . ASN A 1 121 ? 22.082 -4.008 1.040 1.00 90.50 121 ASN A O 1
ATOM 990 N N . PRO A 1 122 ? 20.657 -5.444 0.035 1.00 93.50 122 PRO A N 1
ATOM 991 C CA . PRO A 1 122 ? 20.177 -6.268 -1.082 1.00 93.50 122 PRO A CA 1
ATOM 992 C C . PRO A 1 122 ? 19.771 -5.406 -2.281 1.00 93.50 122 PRO A C 1
ATOM 994 O O . PRO A 1 122 ? 19.324 -4.282 -2.099 1.00 93.50 122 PRO A O 1
ATOM 997 N N . HIS A 1 123 ? 19.942 -5.902 -3.503 1.00 94.00 123 HIS A N 1
ATOM 998 C CA . HIS A 1 123 ? 19.587 -5.113 -4.678 1.00 94.00 123 HIS A CA 1
ATOM 999 C C . HIS A 1 123 ? 18.064 -4.919 -4.743 1.00 94.00 123 HIS A C 1
ATOM 1001 O O . HIS A 1 123 ? 17.322 -5.894 -4.875 1.00 94.00 123 HIS A O 1
ATOM 1007 N N . ILE A 1 124 ? 17.605 -3.674 -4.599 1.00 95.56 124 ILE A N 1
ATOM 1008 C CA . ILE A 1 124 ? 16.190 -3.294 -4.659 1.00 95.56 124 ILE A CA 1
ATOM 1009 C C . ILE A 1 124 ? 16.027 -2.333 -5.825 1.00 95.56 124 ILE A C 1
ATOM 1011 O O . ILE A 1 124 ? 16.717 -1.317 -5.896 1.00 95.56 124 ILE A O 1
ATOM 1015 N N . VAL A 1 125 ? 15.089 -2.657 -6.710 1.00 96.12 125 VAL A N 1
ATOM 1016 C CA . VAL A 1 125 ? 14.762 -1.857 -7.889 1.00 96.12 125 VAL A CA 1
ATOM 1017 C C . VAL A 1 125 ? 13.298 -1.450 -7.859 1.00 96.12 125 VAL A C 1
ATOM 1019 O O . VAL A 1 125 ? 12.429 -2.213 -7.424 1.00 96.12 125 VAL A O 1
ATOM 1022 N N . ARG A 1 126 ? 13.020 -0.245 -8.346 1.00 96.88 126 ARG A N 1
ATOM 1023 C CA . ARG A 1 126 ? 11.679 0.269 -8.584 1.00 96.88 126 ARG A CA 1
ATOM 1024 C C . ARG A 1 126 ? 11.416 0.311 -10.080 1.00 96.88 126 ARG A C 1
ATOM 1026 O O . ARG A 1 126 ? 12.159 0.933 -10.834 1.00 96.88 126 ARG A O 1
ATOM 1033 N N . TYR A 1 127 ? 10.314 -0.305 -10.494 1.00 95.62 127 TYR A N 1
ATOM 1034 C CA . TYR A 1 127 ? 9.796 -0.158 -11.848 1.00 95.62 127 TYR A CA 1
ATOM 1035 C C . TYR A 1 127 ? 8.789 0.985 -11.896 1.00 95.62 127 TYR A C 1
ATOM 1037 O O . TYR A 1 127 ? 7.786 0.979 -11.180 1.00 95.62 127 TYR A O 1
ATOM 1045 N N . LEU A 1 128 ? 9.058 1.969 -12.746 1.00 95.75 128 LEU A N 1
ATOM 1046 C CA . LEU A 1 128 ? 8.187 3.119 -12.947 1.00 95.75 128 LEU A CA 1
ATOM 1047 C C . LEU A 1 128 ? 7.187 2.825 -14.065 1.00 95.75 128 LEU A C 1
ATOM 1049 O O . LEU A 1 128 ? 7.551 2.275 -15.103 1.00 95.75 128 LEU A O 1
ATOM 1053 N N . GLU A 1 129 ? 5.930 3.230 -13.854 1.00 94.00 129 GLU A N 1
ATOM 1054 C CA . GLU A 1 129 ? 4.845 3.111 -14.846 1.00 94.00 129 GLU A CA 1
ATOM 1055 C C . GLU A 1 129 ? 4.660 1.682 -15.390 1.00 94.00 129 GLU A C 1
ATOM 1057 O O . GLU A 1 129 ? 4.332 1.480 -16.561 1.00 94.00 129 GLU A O 1
ATOM 1062 N N . MET A 1 130 ? 4.879 0.678 -14.534 1.00 92.44 130 MET A N 1
ATOM 1063 C CA . MET A 1 130 ? 4.748 -0.730 -14.914 1.00 92.44 130 MET A CA 1
ATOM 1064 C C . MET A 1 130 ? 3.325 -1.095 -15.345 1.00 92.44 130 MET A C 1
ATOM 1066 O O . MET A 1 130 ? 3.148 -1.881 -16.269 1.00 92.44 130 MET A O 1
ATOM 1070 N N . LEU A 1 131 ? 2.324 -0.507 -14.689 1.00 94.88 131 LEU A N 1
ATOM 1071 C CA . LEU A 1 131 ? 0.913 -0.680 -15.009 1.00 94.88 131 LEU A CA 1
ATOM 1072 C C . LEU A 1 131 ? 0.346 0.639 -15.521 1.00 94.88 131 LEU A C 1
ATOM 1074 O O . LEU A 1 131 ? 0.634 1.702 -14.970 1.00 94.88 131 LEU A O 1
ATOM 1078 N N . SER A 1 132 ? -0.486 0.569 -16.553 1.00 94.50 132 SER A N 1
ATOM 1079 C CA . SER A 1 132 ? -1.273 1.712 -17.011 1.00 94.50 132 SER A CA 1
ATOM 1080 C C . SER A 1 132 ? -2.443 1.999 -16.068 1.00 94.50 132 SER A C 1
ATOM 1082 O O . SER A 1 132 ? -2.967 1.095 -15.414 1.00 94.50 132 SER A O 1
ATOM 1084 N N . ASP A 1 133 ? -2.933 3.240 -16.064 1.00 97.06 133 ASP A N 1
ATOM 1085 C CA . ASP A 1 133 ? -4.085 3.640 -15.241 1.00 97.06 133 ASP A CA 1
ATOM 1086 C C . ASP A 1 133 ? -5.317 2.758 -15.486 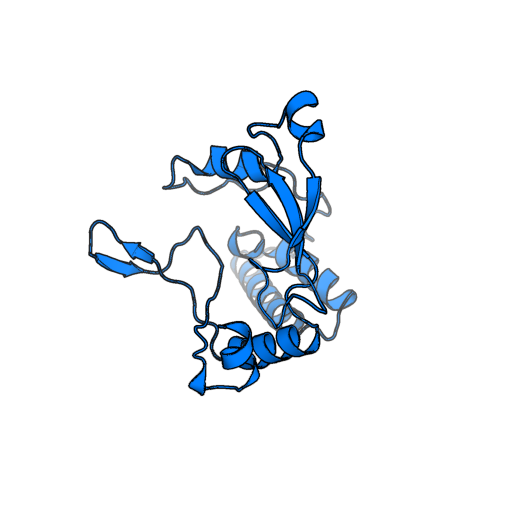1.00 97.06 133 ASP A C 1
ATOM 1088 O O . ASP A 1 133 ? -6.034 2.396 -14.555 1.00 97.06 133 ASP A O 1
ATOM 1092 N N . ARG A 1 134 ? -5.539 2.337 -16.739 1.00 96.94 134 ARG A N 1
ATOM 1093 C CA . ARG A 1 134 ? -6.639 1.430 -17.093 1.00 96.94 134 ARG A CA 1
ATOM 1094 C C . ARG A 1 134 ? -6.481 0.056 -16.440 1.00 96.94 134 ARG A C 1
ATOM 1096 O O . ARG A 1 134 ? -7.472 -0.511 -15.987 1.00 96.94 134 ARG A O 1
ATOM 1103 N N . GLU A 1 135 ? -5.266 -0.485 -16.415 1.00 96.94 135 GLU A N 1
ATOM 1104 C CA . GLU A 1 135 ? -4.980 -1.776 -15.777 1.00 96.94 135 GLU A CA 1
ATOM 1105 C C . GLU A 1 135 ? -5.143 -1.668 -14.260 1.00 96.94 135 GLU A C 1
ATOM 1107 O O . GLU A 1 135 ? -5.793 -2.516 -13.650 1.00 96.94 135 GLU A O 1
ATOM 1112 N N . ILE A 1 136 ? -4.655 -0.575 -13.666 1.00 97.31 136 ILE A N 1
ATOM 1113 C CA . ILE A 1 136 ? -4.806 -0.278 -12.238 1.00 97.31 136 ILE A CA 1
ATOM 1114 C C . ILE A 1 136 ? -6.286 -0.196 -11.849 1.00 97.31 136 ILE A C 1
ATOM 1116 O O . ILE A 1 136 ? -6.706 -0.848 -10.890 1.00 97.31 136 ILE A O 1
ATOM 1120 N N . GLU A 1 137 ? -7.099 0.570 -12.582 1.00 97.94 137 GLU A N 1
ATOM 1121 C CA . GLU A 1 137 ? -8.529 0.681 -12.279 1.00 97.94 137 GLU A CA 1
ATOM 1122 C C . GLU A 1 137 ? -9.257 -0.649 -12.457 1.00 97.94 137 GLU A C 1
ATOM 1124 O O . GLU A 1 137 ? -10.092 -0.989 -11.617 1.00 97.94 137 GLU A O 1
ATOM 1129 N N . LYS A 1 138 ? -8.896 -1.448 -13.468 1.00 97.31 138 LYS A N 1
ATOM 1130 C CA . LYS A 1 138 ? -9.501 -2.769 -13.652 1.00 97.31 138 LYS A CA 1
ATOM 1131 C C . LYS A 1 138 ? -9.169 -3.721 -12.502 1.00 97.31 138 LYS A C 1
ATOM 1133 O O . LYS A 1 138 ? -10.065 -4.362 -11.956 1.00 97.31 138 LYS A O 1
ATOM 1138 N N . ILE A 1 139 ? -7.907 -3.762 -12.069 1.00 97.00 139 ILE A N 1
ATOM 1139 C CA . ILE A 1 139 ? -7.481 -4.545 -10.900 1.00 97.00 139 ILE A CA 1
ATOM 1140 C C . ILE A 1 139 ? -8.246 -4.089 -9.650 1.00 97.00 139 ILE A C 1
ATOM 1142 O O . ILE A 1 139 ? -8.747 -4.920 -8.892 1.00 97.00 139 ILE A O 1
ATOM 1146 N N . LYS A 1 140 ? -8.393 -2.774 -9.438 1.00 96.62 140 LYS A N 1
ATOM 1147 C CA . LYS A 1 140 ? -9.152 -2.224 -8.303 1.00 96.62 140 LYS A CA 1
ATOM 1148 C C . LYS A 1 140 ? -10.628 -2.614 -8.357 1.00 96.62 140 LYS A C 1
ATOM 1150 O O . LYS A 1 140 ? -11.183 -2.962 -7.317 1.00 96.62 140 LYS A O 1
ATOM 1155 N N . GLU A 1 141 ? -11.258 -2.541 -9.526 1.00 96.31 141 GLU A N 1
ATOM 1156 C CA . GLU A 1 141 ? -12.655 -2.932 -9.745 1.00 96.31 141 GLU A CA 1
ATOM 1157 C C . GLU A 1 141 ? -12.888 -4.393 -9.339 1.00 96.31 141 GLU A C 1
ATOM 1159 O O . GLU A 1 141 ? -13.782 -4.671 -8.540 1.00 96.31 141 GLU A O 1
ATOM 1164 N N . LEU A 1 142 ? -12.036 -5.307 -9.816 1.00 96.44 142 LEU A N 1
ATOM 1165 C CA . LEU A 1 142 ? -12.139 -6.744 -9.546 1.00 96.44 142 LEU A CA 1
ATOM 1166 C C . LEU A 1 142 ? -11.775 -7.100 -8.094 1.00 96.44 142 LEU A C 1
ATOM 1168 O O . LEU A 1 142 ? -12.403 -7.963 -7.478 1.00 96.44 142 LEU A O 1
ATOM 1172 N N . ALA A 1 143 ? -10.773 -6.430 -7.517 1.00 96.44 143 ALA A N 1
ATOM 1173 C CA . ALA A 1 143 ? -10.285 -6.731 -6.173 1.00 96.44 143 ALA A CA 1
ATOM 1174 C C . ALA A 1 143 ? -11.219 -6.221 -5.069 1.00 96.44 143 ALA A C 1
ATOM 1176 O O . ALA A 1 143 ? -11.461 -6.940 -4.098 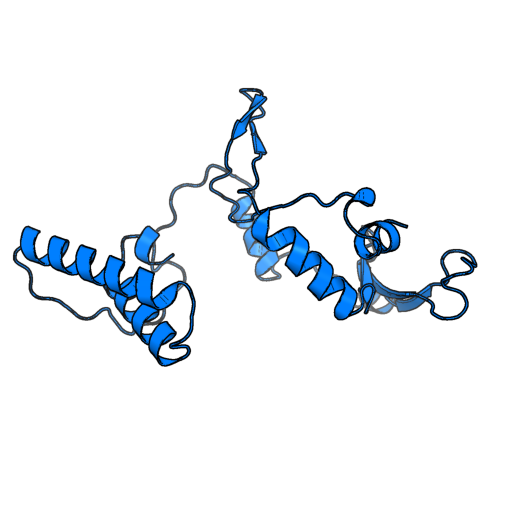1.00 96.44 143 ALA A O 1
ATOM 1177 N N . LYS A 1 144 ? -11.754 -4.995 -5.194 1.00 94.94 144 LYS A N 1
ATOM 1178 C CA . LYS A 1 144 ? -12.583 -4.334 -4.164 1.00 94.94 144 LYS A CA 1
ATOM 1179 C C . LYS A 1 144 ? -13.682 -5.228 -3.562 1.00 94.94 144 LYS A C 1
ATOM 1181 O O . LYS A 1 144 ? -13.720 -5.311 -2.331 1.00 94.94 144 LYS A O 1
ATOM 1186 N N . PRO A 1 145 ? -14.543 -5.908 -4.348 1.00 95.19 145 PRO A N 1
ATOM 1187 C CA . PRO A 1 145 ? -15.606 -6.748 -3.792 1.00 95.19 145 PRO A CA 1
ATOM 1188 C C . PRO A 1 145 ? -15.089 -8.012 -3.086 1.00 95.19 145 PRO A C 1
ATOM 1190 O O . PRO A 1 145 ? -15.805 -8.586 -2.271 1.00 95.19 145 PRO A O 1
ATOM 1193 N N . ARG A 1 146 ? -13.849 -8.437 -3.354 1.00 94.88 146 ARG A N 1
ATOM 1194 C CA . ARG A 1 146 ? -13.249 -9.673 -2.821 1.00 94.88 146 ARG A CA 1
ATOM 1195 C C . ARG A 1 146 ? -12.276 -9.448 -1.668 1.00 94.88 146 ARG A C 1
ATOM 1197 O O . ARG A 1 146 ? -11.723 -10.405 -1.134 1.00 94.88 146 ARG A O 1
ATOM 1204 N N . LEU A 1 147 ? -12.047 -8.194 -1.277 1.00 94.62 147 LEU A N 1
ATOM 1205 C CA . LEU A 1 147 ? -11.117 -7.849 -0.206 1.00 94.62 147 LEU A CA 1
ATOM 1206 C C . LEU A 1 147 ? -11.550 -8.460 1.134 1.00 94.62 147 LEU A C 1
ATOM 1208 O O . LEU A 1 147 ? -12.418 -7.931 1.837 1.00 94.62 147 LEU 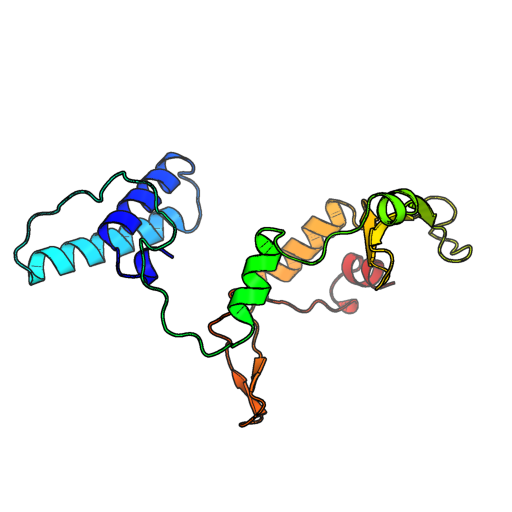A O 1
ATOM 1212 N N . ALA A 1 148 ? -10.854 -9.519 1.538 1.00 92.44 148 ALA A N 1
ATOM 1213 C CA . ALA A 1 148 ? -11.026 -10.180 2.821 1.00 92.44 148 ALA A CA 1
ATOM 1214 C C . ALA A 1 148 ? -9.934 -9.755 3.806 1.00 92.44 148 ALA A C 1
ATOM 1216 O O . ALA A 1 148 ? -8.854 -9.299 3.423 1.00 92.44 148 ALA A O 1
ATOM 1217 N N . ARG A 1 149 ? -10.205 -9.886 5.109 1.00 91.75 149 ARG A N 1
ATOM 1218 C CA . ARG A 1 149 ? -9.192 -9.608 6.130 1.00 91.75 149 ARG A CA 1
ATOM 1219 C C . ARG A 1 149 ? -8.024 -10.579 5.964 1.00 91.75 149 ARG A C 1
ATOM 1221 O O . ARG A 1 149 ? -8.223 -11.786 6.014 1.00 91.75 149 ARG A O 1
ATOM 1228 N N . ALA A 1 150 ? -6.813 -10.046 5.824 1.00 90.88 150 ALA A N 1
ATOM 1229 C CA . ALA A 1 150 ? -5.635 -10.873 5.628 1.00 90.88 150 ALA A CA 1
ATOM 1230 C C . ALA A 1 150 ? -5.291 -11.649 6.914 1.00 90.88 150 ALA A C 1
ATOM 1232 O O . ALA A 1 150 ? -4.987 -11.048 7.953 1.00 90.88 150 ALA A O 1
ATOM 1233 N N . THR A 1 151 ? -5.292 -12.976 6.834 1.00 89.69 151 THR A N 1
ATOM 1234 C CA . THR A 1 151 ? -4.960 -13.890 7.936 1.00 89.69 151 THR A CA 1
ATOM 1235 C C . THR A 1 151 ? -3.468 -14.222 7.970 1.00 89.69 151 THR A C 1
ATOM 1237 O O . THR A 1 151 ? -2.730 -13.980 7.011 1.00 89.69 151 THR A O 1
ATOM 1240 N N . VAL A 1 152 ? -3.008 -14.737 9.105 1.00 86.31 152 VAL A N 1
ATOM 1241 C CA . VAL A 1 152 ? -1.685 -15.337 9.299 1.00 86.31 152 VAL A CA 1
ATOM 1242 C C . VAL A 1 152 ? -1.872 -16.754 9.817 1.00 86.31 152 VAL A C 1
ATOM 1244 O O . VAL A 1 152 ? -2.866 -17.047 10.479 1.00 86.31 152 VAL A O 1
ATOM 1247 N N . ARG A 1 153 ? -0.936 -17.646 9.506 1.00 86.31 153 ARG A N 1
ATOM 1248 C CA . ARG A 1 153 ? -0.921 -18.985 10.089 1.00 86.31 153 ARG A CA 1
ATOM 1249 C C . ARG A 1 153 ? -0.202 -18.914 11.431 1.00 86.31 153 ARG A C 1
ATOM 1251 O O . ARG A 1 153 ? 0.966 -18.538 11.465 1.00 86.31 153 ARG A O 1
ATOM 1258 N N . ASP A 1 154 ? -0.895 -19.241 12.516 1.00 82.56 154 ASP A N 1
ATOM 1259 C CA . ASP A 1 154 ? -0.287 -19.281 13.846 1.00 82.56 154 ASP A CA 1
ATOM 1260 C C . ASP A 1 154 ? 0.783 -20.391 13.882 1.00 82.56 154 ASP A C 1
ATOM 1262 O O . ASP A 1 154 ? 0.465 -21.543 13.580 1.00 82.56 154 ASP A O 1
ATOM 1266 N N . PRO A 1 155 ? 2.047 -20.088 14.230 1.00 83.44 155 PRO A N 1
ATOM 1267 C CA . PRO A 1 155 ? 3.117 -21.082 14.244 1.00 83.44 155 PRO A CA 1
ATOM 1268 C C . PRO A 1 155 ? 2.921 -22.180 15.300 1.00 83.44 155 PRO A C 1
ATOM 1270 O O . PRO A 1 155 ? 3.465 -23.268 15.136 1.00 83.44 155 PRO A O 1
ATOM 1273 N N . LYS A 1 156 ? 2.162 -21.924 16.376 1.00 86.38 156 LYS A N 1
ATOM 1274 C CA . LYS A 1 156 ? 1.909 -22.904 17.445 1.00 86.38 156 LYS A CA 1
ATOM 1275 C C . LYS A 1 156 ? 0.724 -23.803 17.126 1.00 86.38 156 LYS A C 1
ATOM 1277 O O . LYS A 1 156 ? 0.806 -25.013 17.303 1.00 86.38 156 LYS A O 1
ATOM 1282 N N . THR A 1 157 ? -0.386 -23.208 16.696 1.00 88.19 157 THR A N 1
ATOM 1283 C CA . THR A 1 157 ? -1.647 -23.938 16.482 1.00 88.19 157 THR A CA 1
ATOM 1284 C C . THR A 1 157 ? -1.851 -24.366 15.029 1.00 88.19 157 THR A C 1
ATOM 1286 O O . THR A 1 157 ? -2.656 -25.248 14.752 1.00 88.19 157 THR A O 1
ATOM 1289 N N . GLY A 1 158 ? -1.139 -23.753 14.081 1.00 87.94 158 GLY A N 1
ATOM 1290 C CA . GLY A 1 158 ? -1.276 -23.999 12.646 1.00 87.94 158 GLY A CA 1
ATOM 1291 C C . GLY A 1 158 ? -2.551 -23.424 12.023 1.00 87.94 158 GLY A C 1
ATOM 1292 O O . GLY A 1 158 ? -2.717 -23.539 10.806 1.00 87.94 158 GLY A O 1
ATOM 1293 N N . VAL A 1 159 ? -3.426 -22.810 12.826 1.00 91.69 159 VAL A N 1
ATOM 1294 C CA . VAL A 1 159 ? -4.724 -22.268 12.412 1.00 91.69 159 VAL A CA 1
ATOM 1295 C C . VAL A 1 159 ? -4.550 -20.879 11.803 1.00 91.69 159 VAL A C 1
ATOM 1297 O O . VAL A 1 159 ? -3.701 -20.090 12.225 1.00 91.69 159 VAL A O 1
ATOM 1300 N N . LEU A 1 160 ? -5.368 -20.568 10.798 1.00 87.62 160 LEU A N 1
ATOM 1301 C CA . LEU A 1 160 ? -5.433 -19.230 10.222 1.00 87.62 160 LEU A CA 1
ATOM 1302 C C . LEU A 1 160 ? -6.161 -18.287 11.182 1.00 87.62 160 LEU A C 1
ATOM 1304 O O . LEU A 1 160 ? -7.342 -18.467 11.468 1.00 87.62 160 LEU A O 1
ATOM 1308 N N . THR A 1 161 ? -5.461 -17.265 11.659 1.00 86.75 161 THR A N 1
ATOM 1309 C CA . THR A 1 161 ? -5.996 -16.263 12.583 1.00 86.75 161 THR A CA 1
ATOM 1310 C C . THR A 1 161 ? -5.744 -14.854 12.059 1.00 86.75 161 THR A C 1
ATOM 1312 O O . THR A 1 161 ? -4.892 -14.611 11.200 1.00 86.75 161 THR A O 1
ATOM 1315 N N . THR A 1 162 ? -6.527 -13.886 12.529 1.00 85.12 162 THR A N 1
ATOM 1316 C CA . THR A 1 162 ? -6.315 -12.481 12.178 1.00 85.12 162 THR A CA 1
ATOM 1317 C C . THR A 1 162 ? -5.223 -11.880 13.053 1.00 85.12 162 THR A C 1
ATOM 1319 O O . THR A 1 162 ? -5.343 -11.864 14.274 1.00 85.12 162 THR A O 1
ATOM 1322 N N . ALA A 1 163 ? -4.188 -11.323 12.427 1.00 80.25 163 ALA A N 1
ATOM 1323 C CA . ALA A 1 163 ? -3.154 -10.578 13.134 1.00 80.25 163 ALA A CA 1
ATOM 1324 C C . ALA A 1 163 ? -3.689 -9.220 13.618 1.00 80.25 163 ALA A C 1
ATOM 1326 O O . ALA A 1 163 ? -4.164 -8.404 12.819 1.00 80.25 163 ALA A O 1
ATOM 1327 N N . ASN A 1 164 ? -3.552 -8.947 14.917 1.00 77.38 164 ASN A N 1
ATOM 1328 C CA . ASN A 1 164 ? -3.965 -7.672 15.518 1.00 77.38 164 ASN A CA 1
ATOM 1329 C C . ASN A 1 164 ? -3.072 -6.496 15.086 1.00 77.38 164 ASN A C 1
ATOM 1331 O O . ASN A 1 164 ? -3.499 -5.347 15.120 1.00 77.38 164 ASN A O 1
ATOM 1335 N N . TYR A 1 165 ? -1.849 -6.781 14.635 1.00 77.00 165 TYR A N 1
ATOM 1336 C CA . TYR A 1 165 ? -0.841 -5.785 14.264 1.00 77.00 165 TYR A CA 1
ATOM 1337 C C . TYR A 1 165 ? -0.893 -5.328 12.798 1.00 77.00 165 TYR A C 1
ATOM 1339 O O . TYR A 1 165 ? -0.181 -4.403 12.421 1.00 77.00 165 TYR A O 1
ATOM 1347 N N . ARG A 1 166 ? -1.710 -5.958 11.944 1.00 79.38 166 ARG A N 1
ATOM 1348 C CA . ARG A 1 166 ? -1.811 -5.621 10.513 1.00 79.38 166 ARG A CA 1
ATOM 1349 C C . ARG A 1 166 ? -3.253 -5.360 10.139 1.00 79.38 166 ARG A C 1
ATOM 1351 O O . ARG A 1 166 ? -4.072 -6.250 10.317 1.00 79.38 166 ARG A O 1
ATOM 1358 N N . VAL A 1 167 ? -3.554 -4.198 9.549 1.00 83.94 167 VAL A N 1
ATOM 1359 C CA . VAL A 1 167 ? -4.927 -3.830 9.153 1.00 83.94 167 VAL A CA 1
ATOM 1360 C C . VAL A 1 167 ? -5.305 -4.112 7.692 1.00 83.94 167 VAL A C 1
ATOM 1362 O O . VAL A 1 167 ? -6.422 -3.798 7.276 1.00 83.94 167 VAL A O 1
ATOM 1365 N N . SER A 1 168 ? -4.410 -4.727 6.920 1.00 90.12 168 SER A N 1
ATOM 1366 C CA . SER A 1 168 ? -4.612 -4.943 5.488 1.00 90.12 168 SER A CA 1
ATOM 1367 C C . SER A 1 168 ? -5.759 -5.909 5.170 1.00 90.12 168 SER A C 1
ATOM 1369 O O . SER A 1 168 ? -6.133 -6.787 5.959 1.00 90.12 168 SER A O 1
ATOM 1371 N N . LYS A 1 169 ? -6.317 -5.730 3.973 1.00 92.38 169 LYS A N 1
ATOM 1372 C CA . LYS A 1 169 ? -7.197 -6.687 3.308 1.00 92.38 169 LYS A CA 1
ATOM 1373 C C . LYS A 1 169 ? -6.526 -7.145 2.020 1.00 92.38 169 LYS A C 1
ATOM 1375 O O . LYS A 1 169 ? -5.788 -6.369 1.420 1.00 92.38 169 LYS A O 1
ATOM 1380 N N . SER A 1 170 ? -6.779 -8.378 1.617 1.00 93.00 170 SER A N 1
ATOM 1381 C CA . SER A 1 170 ? -6.207 -8.984 0.416 1.00 93.00 170 SER A CA 1
ATOM 1382 C C . SER A 1 170 ? -7.299 -9.654 -0.405 1.00 93.00 170 SER A C 1
ATOM 1384 O O . SER A 1 170 ? -8.288 -10.136 0.149 1.00 93.00 170 SER A O 1
ATOM 1386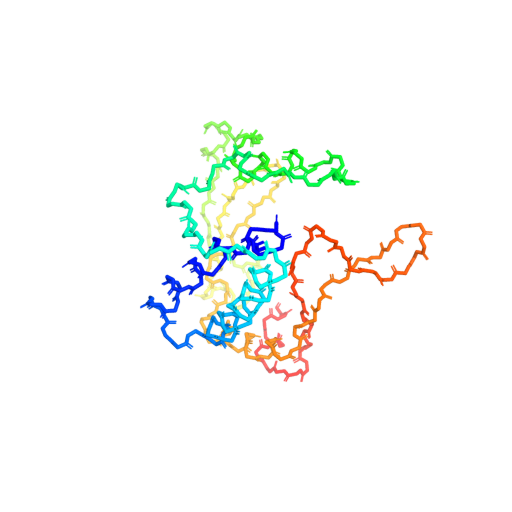 N N . ALA A 1 171 ? -7.096 -9.686 -1.714 1.00 94.88 171 ALA A N 1
ATOM 1387 C CA . ALA A 1 171 ? -7.866 -10.467 -2.667 1.00 94.88 171 ALA A CA 1
ATOM 1388 C C . ALA A 1 171 ? -6.872 -11.148 -3.612 1.00 94.88 171 ALA A C 1
ATOM 1390 O O . ALA A 1 171 ? -5.793 -10.605 -3.854 1.00 94.88 171 ALA A O 1
ATOM 1391 N N . TRP A 1 172 ? -7.241 -12.317 -4.116 1.00 93.31 172 TRP A N 1
ATOM 1392 C CA . TRP A 1 172 ? -6.500 -13.028 -5.153 1.00 93.31 172 TRP A CA 1
ATOM 1393 C C . TRP A 1 172 ? -7.296 -12.917 -6.449 1.00 93.31 172 TRP A C 1
ATOM 1395 O O . TRP A 1 172 ? -8.523 -13.016 -6.404 1.00 93.31 172 TRP A O 1
ATOM 1405 N N . LEU A 1 173 ? -6.604 -12.629 -7.551 1.00 95.12 173 LEU A N 1
ATOM 1406 C CA . LEU A 1 173 ? -7.173 -12.535 -8.892 1.00 95.12 173 LEU A CA 1
ATOM 1407 C C . LEU A 1 173 ? -6.394 -13.494 -9.791 1.00 95.12 173 LEU A C 1
ATOM 1409 O O . LEU A 1 173 ? -5.171 -13.382 -9.892 1.00 95.12 173 LEU A O 1
ATOM 1413 N N . GLU A 1 174 ? -7.091 -14.427 -10.416 1.00 94.94 174 GLU A N 1
ATOM 1414 C CA . GLU A 1 174 ? -6.531 -15.388 -11.359 1.00 94.94 174 GLU A CA 1
ATOM 1415 C C . GLU A 1 174 ? -6.625 -14.854 -12.797 1.00 94.94 174 GLU A C 1
ATOM 1417 O O . GLU A 1 174 ? -7.486 -14.034 -13.122 1.00 94.94 174 GLU A O 1
ATOM 1422 N N . GLY A 1 175 ? -5.718 -15.296 -13.678 1.00 93.81 175 GLY A N 1
ATOM 1423 C CA . GLY A 1 175 ? -5.663 -14.818 -15.068 1.00 93.81 175 GLY A CA 1
ATOM 1424 C C . GLY A 1 175 ? -6.940 -15.110 -15.861 1.00 93.81 175 GLY A C 1
ATOM 1425 O O . GLY A 1 175 ? -7.378 -14.286 -16.658 1.00 93.81 175 GLY A O 1
ATOM 1426 N N . GLU A 1 176 ? -7.596 -16.238 -15.580 1.00 95.19 176 GLU A N 1
ATOM 1427 C CA . GLU A 1 176 ? -8.836 -16.655 -16.249 1.00 95.19 176 GLU A CA 1
ATOM 1428 C C . GLU A 1 176 ? -10.014 -15.698 -16.004 1.00 95.19 176 GLU A C 1
ATOM 1430 O O . GLU A 1 176 ? -11.002 -15.718 -16.737 1.00 95.19 176 GLU A O 1
ATOM 1435 N N . GLU A 1 177 ? -9.922 -14.845 -14.983 1.00 93.00 177 GLU A N 1
ATOM 1436 C CA . GLU A 1 177 ? -11.014 -13.968 -14.580 1.00 93.00 177 GLU A CA 1
ATOM 1437 C C . GLU A 1 177 ? -11.163 -12.724 -15.458 1.00 93.00 177 GLU A C 1
ATOM 1439 O O . GLU A 1 177 ? -12.270 -12.204 -15.607 1.00 93.00 177 GLU A O 1
ATOM 1444 N N . ASP A 1 178 ? -10.060 -12.216 -16.011 1.00 96.31 178 ASP A N 1
ATOM 1445 C CA . ASP A 1 178 ? -10.064 -11.053 -16.893 1.00 96.31 178 ASP A CA 1
ATOM 1446 C C . ASP A 1 178 ? -8.781 -10.995 -17.731 1.00 96.31 178 ASP A C 1
ATOM 1448 O O . ASP A 1 178 ? -7.671 -11.176 -17.231 1.00 96.31 178 ASP A O 1
ATOM 1452 N N . VAL A 1 179 ? -8.928 -10.643 -19.009 1.00 96.69 179 VAL A N 1
ATOM 1453 C CA . VAL A 1 179 ? -7.818 -10.520 -19.969 1.00 96.69 179 VAL A CA 1
ATOM 1454 C C . VAL A 1 179 ? -6.737 -9.521 -19.542 1.00 96.69 179 VAL A C 1
ATOM 1456 O O . VAL A 1 179 ? -5.598 -9.614 -19.997 1.00 96.69 179 VAL A O 1
ATOM 1459 N N . VAL A 1 180 ? -7.079 -8.533 -18.710 1.00 96.31 180 VAL A N 1
ATOM 1460 C CA . VAL A 1 180 ? -6.118 -7.600 -18.117 1.00 96.31 180 VAL A CA 1
ATOM 1461 C C . VAL A 1 180 ? -5.265 -8.302 -17.067 1.00 96.31 180 VAL A C 1
ATOM 1463 O O . VAL A 1 180 ? -4.055 -8.104 -17.058 1.00 96.31 180 VAL A O 1
ATOM 1466 N N . ILE A 1 181 ? -5.867 -9.134 -16.215 1.00 96.81 181 ILE A N 1
ATOM 1467 C CA . ILE A 1 181 ? -5.138 -9.874 -15.177 1.00 96.81 181 ILE A CA 1
ATOM 1468 C C . ILE A 1 181 ? -4.204 -10.893 -15.821 1.00 96.81 181 ILE A C 1
ATOM 1470 O O . ILE A 1 181 ? -3.023 -10.925 -15.483 1.00 96.81 181 ILE A O 1
ATOM 1474 N N . ASP A 1 182 ? -4.695 -11.653 -16.804 1.00 96.25 182 ASP A N 1
ATOM 1475 C CA . ASP A 1 182 ? -3.857 -12.589 -17.559 1.00 96.25 182 ASP A CA 1
ATOM 1476 C C . ASP A 1 182 ? -2.658 -11.885 -18.207 1.00 96.25 182 ASP A C 1
ATOM 1478 O O . ASP A 1 182 ? -1.525 -12.344 -18.103 1.00 96.25 182 ASP A O 1
ATOM 1482 N N . ARG A 1 183 ? -2.882 -10.715 -18.815 1.00 92.44 183 ARG A N 1
ATOM 1483 C CA . ARG A 1 183 ? -1.813 -9.938 -19.449 1.00 92.44 183 ARG A CA 1
ATOM 1484 C C . ARG A 1 183 ? -0.770 -9.432 -18.458 1.00 92.44 183 ARG A C 1
ATOM 1486 O O . ARG A 1 183 ? 0.408 -9.458 -18.789 1.00 92.44 183 ARG A O 1
ATOM 1493 N N . VAL A 1 184 ? -1.195 -8.938 -17.295 1.00 92.88 184 VAL A N 1
ATOM 1494 C CA . VAL A 1 184 ? -0.293 -8.402 -16.260 1.00 92.88 184 VAL A CA 1
ATOM 1495 C C . VAL A 1 184 ? 0.537 -9.510 -15.603 1.00 92.88 184 VAL A C 1
ATOM 1497 O O . VAL A 1 184 ? 1.647 -9.248 -15.148 1.00 92.88 184 VAL A O 1
ATOM 1500 N N . ASN A 1 185 ? 0.028 -10.744 -15.572 1.00 90.12 185 ASN A N 1
ATOM 1501 C CA . ASN A 1 185 ? 0.733 -11.899 -15.013 1.00 90.12 185 ASN A CA 1
ATOM 1502 C C . ASN A 1 185 ? 1.857 -12.454 -15.912 1.00 90.12 185 ASN A C 1
ATOM 1504 O O . ASN A 1 185 ? 2.597 -13.330 -15.461 1.00 90.12 185 ASN A O 1
ATOM 1508 N N . GLN A 1 186 ? 1.969 -11.992 -17.162 1.00 82.81 186 GLN A N 1
ATOM 1509 C CA . GLN A 1 186 ? 2.969 -12.442 -18.142 1.00 82.81 186 GLN A CA 1
ATOM 1510 C C . GLN A 1 186 ? 4.200 -11.538 -18.174 1.00 82.81 186 GLN A C 1
ATOM 1512 O O . GLN A 1 186 ? 5.316 -12.096 -18.248 1.00 82.81 186 GLN A O 1
#

Radius of gyration: 23.8 Å; chains: 1; bounding box: 56×45×63 Å

Organism: NCBI:txid451742